Protein AF-A0A1W5D8A6-F1 (afdb_monomer_lite)

Foldseek 3Di:
DDDDDDDPDDDPDPPPVPDDPVRNVVVVVVVVCCVVCVVVVVVVVVVVVVVVVVVVVVVVCVVVVVVVVVVVVVVVVVVVVVVLLVLLQVLLVVLVVLVVVLLVVLPDPPPPDPQPDVQQSHQDLFSVSHPVRLDLVRNVVSLVSHDQPDPDDPQPRSLVVLVVVLVCLPLVNCCVSCVVRDHDPSNSVSSVVSNVSSVVVNVVSVVVVVD

Secondary structure (DSSP, 8-state):
--PPPPPS---SS--SSSS-HHHHHHHHHHHHHHHHHHHHHHHHHHHHHHHHHHHHHHHHHHHHHHHHHHHHHHHHHHHHHHHHHHHHHHHHHHHHHHHHHHHHHHH-----S----GGGTS--SSTT--GGG--HHHHHHHHHTS--SS-SSTTHHHHHHHHHHHHHT-HHHHHHHHGGG---HHHHHHHHHHHHHHHHHHHHHHHTTT-

Sequence (211 aa):
MHTYAPPPGRGPTGALEQMSEEEYVSYVRGKMWEKSHGYIVEERARREAERKERERERERVRREQPKWSERVEEGLRRRGKEKRARRWTGVWEGYLRGWDDLRNEAGSDDGKKKPKALRDRIEWPVESGLYKDVGKEAVETFLRNAPQPGRAGEGVDLLAVLKAERVRWHPDKIQQRFGGLGLDEETMKAVTAVFQVIDRMWSDAREKQRD

Structure (mmCIF, N/CA/C/O backbone):
data_AF-A0A1W5D8A6-F1
#
_entry.id   AF-A0A1W5D8A6-F1
#
loop_
_atom_site.group_PDB
_atom_site.id
_atom_site.type_symbol
_atom_site.label_atom_id
_atom_site.label_alt_id
_atom_site.label_comp_id
_atom_site.label_asym_id
_atom_site.label_entity_id
_atom_site.label_seq_id
_atom_site.pdbx_PDB_ins_code
_atom_site.Cartn_x
_atom_site.Cartn_y
_atom_site.Cartn_z
_atom_site.occupancy
_atom_site.B_iso_or_equiv
_atom_site.auth_seq_id
_atom_site.auth_comp_id
_atom_site.auth_asym_id
_atom_site.auth_atom_id
_atom_site.pdbx_PDB_model_num
ATOM 1 N N . MET A 1 1 ? -62.627 24.536 73.905 1.00 36.88 1 MET A N 1
ATOM 2 C CA . MET A 1 1 ? -62.688 23.066 74.044 1.00 36.88 1 MET A CA 1
ATOM 3 C C . MET A 1 1 ? -63.528 22.521 72.903 1.00 36.88 1 MET A C 1
ATOM 5 O O . MET A 1 1 ? -64.731 22.734 72.912 1.00 36.88 1 MET A O 1
ATOM 9 N N . HIS A 1 2 ? -62.909 21.912 71.889 1.00 40.81 2 HIS A N 1
ATOM 10 C CA . HIS A 1 2 ? -63.653 21.200 70.847 1.00 40.81 2 HIS A CA 1
ATOM 11 C C . HIS A 1 2 ? -63.871 19.761 71.311 1.00 40.81 2 HIS A C 1
ATOM 13 O O . HIS A 1 2 ? -62.935 18.968 71.339 1.00 40.81 2 HIS A O 1
ATOM 19 N N . THR A 1 3 ? -65.097 19.454 71.722 1.00 42.19 3 THR A N 1
ATOM 20 C CA . THR A 1 3 ? -65.542 18.106 72.072 1.00 42.19 3 THR A CA 1
ATOM 21 C C . THR A 1 3 ? -65.870 17.348 70.787 1.00 42.19 3 THR A C 1
ATOM 23 O O . THR A 1 3 ? -66.753 17.737 70.025 1.00 42.19 3 THR A O 1
ATOM 26 N N . TYR A 1 4 ? -65.123 16.281 70.505 1.00 46.38 4 TYR A N 1
ATOM 27 C CA . TYR A 1 4 ? -65.433 15.381 69.396 1.00 46.38 4 TYR A CA 1
ATOM 28 C C . TYR A 1 4 ? -66.574 14.447 69.804 1.00 46.38 4 TYR A C 1
ATOM 30 O O . TYR A 1 4 ? -66.511 13.804 70.850 1.00 46.38 4 TYR A O 1
ATOM 38 N N . ALA A 1 5 ? -67.615 14.370 68.976 1.00 45.88 5 ALA A N 1
ATOM 39 C CA . ALA A 1 5 ? -68.688 13.400 69.157 1.00 45.88 5 ALA A CA 1
ATOM 40 C C . ALA A 1 5 ? -68.164 11.970 68.892 1.00 45.88 5 ALA A C 1
ATOM 42 O O . ALA A 1 5 ? -67.453 11.769 67.899 1.00 45.88 5 ALA A O 1
ATOM 43 N N . PRO A 1 6 ? -68.497 10.977 69.739 1.00 49.19 6 PRO A N 1
ATOM 44 C CA . PRO A 1 6 ? -68.057 9.601 69.540 1.00 49.19 6 PRO A CA 1
ATOM 45 C C . PRO A 1 6 ? -68.751 8.977 68.314 1.00 49.19 6 PRO A C 1
ATOM 47 O O . PRO A 1 6 ? -69.941 9.223 68.091 1.00 49.19 6 PRO A O 1
ATOM 50 N N . PRO A 1 7 ? -68.038 8.183 67.493 1.00 49.34 7 PRO A N 1
ATOM 51 C CA . PRO A 1 7 ? -68.608 7.592 66.287 1.00 49.34 7 PRO A CA 1
ATOM 52 C C . PRO A 1 7 ? -69.646 6.502 66.619 1.00 49.34 7 PRO A C 1
ATOM 54 O O . PRO A 1 7 ? -69.480 5.766 67.595 1.00 49.34 7 PRO A O 1
ATOM 57 N N . PRO A 1 8 ? -70.703 6.338 65.800 1.00 49.78 8 PRO A N 1
ATOM 58 C CA . PRO A 1 8 ? -71.709 5.310 66.019 1.00 49.78 8 PRO A CA 1
ATOM 59 C C . PRO A 1 8 ? -71.184 3.964 65.502 1.00 49.78 8 PRO A C 1
ATOM 61 O O . PRO A 1 8 ? -71.032 3.767 64.298 1.00 49.78 8 PRO A O 1
ATOM 64 N N . GLY A 1 9 ? -70.887 3.029 66.406 1.00 46.59 9 GLY A N 1
ATOM 65 C CA . GLY A 1 9 ? -70.418 1.697 66.017 1.00 46.59 9 GLY A CA 1
ATOM 66 C C . GLY A 1 9 ? -70.062 0.804 67.200 1.00 46.59 9 GLY A C 1
ATOM 67 O O . GLY A 1 9 ? -68.894 0.635 67.530 1.00 46.59 9 GLY A O 1
ATOM 68 N N . ARG A 1 10 ? -71.085 0.228 67.837 1.00 50.00 10 ARG A N 1
ATOM 69 C CA . ARG A 1 10 ? -70.979 -0.769 68.910 1.00 50.00 10 ARG A CA 1
ATOM 70 C C . ARG A 1 10 ? -70.493 -2.101 68.311 1.00 50.00 10 ARG A C 1
ATOM 72 O O . ARG A 1 10 ? -71.272 -2.806 67.677 1.00 50.00 10 ARG A O 1
ATOM 79 N N . GLY A 1 11 ? -69.208 -2.418 68.476 1.00 45.66 11 GLY A N 1
ATOM 80 C CA . GLY A 1 11 ? -68.629 -3.729 68.154 1.00 45.66 11 GLY A CA 1
ATOM 81 C C . GLY A 1 11 ? -68.608 -4.659 69.382 1.00 45.66 11 GLY A C 1
ATOM 82 O O . GLY A 1 11 ? -68.458 -4.163 70.496 1.00 45.66 11 GLY A O 1
ATOM 83 N N . PRO A 1 12 ? -68.738 -5.990 69.221 1.00 45.03 12 PRO A N 1
ATOM 84 C CA . PRO A 1 12 ? -68.965 -6.951 70.315 1.00 45.03 12 PRO A CA 1
ATOM 85 C C . PRO A 1 12 ? -67.736 -7.289 71.184 1.00 45.03 12 PRO A C 1
ATOM 87 O O . PRO A 1 12 ? -67.784 -8.226 71.975 1.00 45.03 12 PRO A O 1
ATOM 90 N N . THR A 1 13 ? -66.643 -6.533 71.084 1.00 51.41 13 THR A N 1
ATOM 91 C CA . THR A 1 13 ? -65.419 -6.772 71.865 1.00 51.41 13 THR A CA 1
ATOM 92 C C . THR A 1 13 ? -64.927 -5.431 72.398 1.00 51.41 13 THR A C 1
ATOM 94 O O . THR A 1 13 ? -64.310 -4.655 71.670 1.00 51.41 13 THR A O 1
ATOM 97 N N . GLY A 1 14 ? -65.272 -5.130 73.653 1.00 51.88 14 GLY A N 1
ATOM 98 C CA . GLY A 1 14 ? -64.989 -3.878 74.367 1.00 51.88 14 GLY A CA 1
ATOM 99 C C . GLY A 1 14 ? -63.509 -3.665 74.699 1.00 51.88 14 GLY A C 1
ATOM 100 O O . GLY A 1 14 ? -63.140 -3.531 75.857 1.00 51.88 14 GLY A O 1
ATOM 101 N N . ALA A 1 15 ? -62.645 -3.645 73.685 1.00 51.22 15 ALA A N 1
ATOM 102 C CA . ALA A 1 15 ? -61.220 -3.347 73.841 1.00 51.22 15 ALA A CA 1
ATOM 103 C C . ALA A 1 15 ? -60.928 -1.834 73.923 1.00 51.22 15 ALA A C 1
ATOM 105 O O . ALA A 1 15 ? -59.843 -1.437 74.328 1.00 51.22 15 ALA A O 1
ATOM 106 N N . LEU A 1 16 ? -61.896 -0.989 73.549 1.00 50.62 16 LEU A N 1
ATOM 107 C CA . LEU A 1 16 ? -61.766 0.474 73.508 1.00 50.62 16 LEU A CA 1
ATOM 108 C C . LEU A 1 16 ? -62.153 1.176 74.821 1.00 50.62 16 LEU A C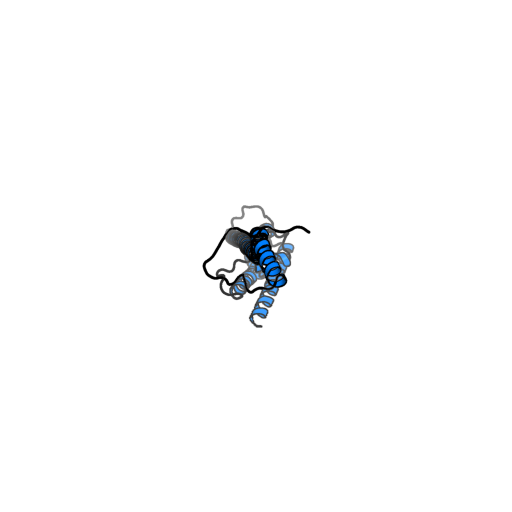 1
ATOM 110 O O . LEU A 1 16 ? -61.915 2.369 74.947 1.00 50.62 16 LEU A O 1
ATOM 114 N N . GLU A 1 17 ? -62.723 0.454 75.792 1.00 49.84 17 GLU A N 1
ATOM 115 C CA . GLU A 1 17 ? -63.171 1.012 77.083 1.00 49.84 17 GLU A CA 1
ATOM 116 C C . GLU A 1 17 ? -62.115 0.904 78.204 1.00 49.84 17 GLU A C 1
ATOM 118 O O . GLU A 1 17 ? -62.371 1.328 79.326 1.00 49.84 17 GLU A O 1
ATOM 123 N N . GLN A 1 18 ? -60.923 0.360 77.918 1.00 52.28 18 GLN A N 1
ATOM 124 C CA . GLN A 1 18 ? -59.827 0.200 78.894 1.00 52.28 18 GLN A CA 1
ATOM 125 C C . GLN A 1 18 ? -58.601 1.095 78.629 1.00 52.28 18 GLN A C 1
ATOM 127 O O . GLN A 1 18 ? -57.605 0.973 79.334 1.00 52.28 18 GLN A O 1
ATOM 132 N N . MET A 1 19 ? -58.650 1.980 77.629 1.00 53.12 19 MET A N 1
ATOM 133 C CA . MET A 1 19 ? -57.530 2.866 77.281 1.00 53.12 19 MET A CA 1
ATOM 134 C C . MET A 1 19 ? -57.678 4.237 77.941 1.00 53.12 19 MET A C 1
ATOM 136 O O . MET A 1 19 ? -58.781 4.787 77.991 1.00 53.12 19 MET A O 1
ATOM 140 N N . SER A 1 20 ? -56.572 4.803 78.429 1.00 59.69 20 SER A N 1
ATOM 141 C CA . SER A 1 20 ? -56.567 6.168 78.966 1.00 59.69 20 SER A CA 1
ATOM 142 C C . SER A 1 20 ? -56.915 7.185 77.866 1.00 59.69 20 SER A C 1
ATOM 144 O O . SER A 1 20 ? -56.759 6.919 76.670 1.00 59.69 20 SER A O 1
ATOM 146 N N . GLU A 1 21 ? -57.387 8.376 78.245 1.00 55.25 21 GLU A N 1
ATOM 147 C CA . GLU A 1 21 ? -57.729 9.450 77.293 1.00 55.25 21 GLU A CA 1
ATOM 148 C C . GLU A 1 21 ? -56.561 9.771 76.333 1.00 55.25 21 GLU A C 1
ATOM 150 O O . GLU A 1 21 ? -56.772 10.062 75.155 1.00 55.25 21 GLU A O 1
ATOM 155 N N . GLU A 1 22 ? -55.319 9.629 76.803 1.00 62.88 22 GLU A N 1
ATOM 156 C CA . GLU A 1 22 ? -54.086 9.818 76.030 1.00 62.88 22 GLU A CA 1
ATOM 157 C C . GLU A 1 22 ? -53.885 8.718 74.973 1.00 62.88 22 GLU A C 1
ATOM 159 O O . GLU A 1 22 ? -53.533 9.001 73.821 1.00 62.88 22 GLU A O 1
ATOM 164 N N . GLU A 1 23 ? -54.172 7.465 75.327 1.00 62.91 23 GLU A N 1
ATOM 165 C CA . GLU A 1 23 ? -54.093 6.319 74.421 1.00 62.91 23 GLU A CA 1
ATOM 166 C C . GLU A 1 23 ? -55.184 6.386 73.345 1.00 62.91 23 GLU A C 1
ATOM 168 O O . GLU A 1 23 ? -54.901 6.175 72.162 1.00 62.91 23 GLU A O 1
ATOM 173 N N . TYR A 1 24 ? -56.401 6.799 73.709 1.00 65.38 24 TYR A N 1
ATOM 174 C CA . TYR A 1 24 ? -57.493 7.014 72.758 1.00 65.38 24 TYR A CA 1
ATOM 175 C C . TYR A 1 24 ? -57.186 8.142 71.759 1.00 65.38 24 TYR A C 1
ATOM 177 O O . TYR A 1 24 ? -57.389 7.985 70.550 1.00 65.38 24 TYR A O 1
ATOM 185 N N . VAL A 1 25 ? -56.622 9.264 72.225 1.00 73.00 25 VAL A N 1
ATOM 186 C CA . VAL A 1 25 ? -56.198 10.376 71.355 1.00 73.00 25 VAL A CA 1
ATOM 187 C C . VAL A 1 25 ? -55.094 9.933 70.393 1.00 73.00 25 VAL A C 1
ATOM 189 O O . VAL A 1 25 ? -55.129 10.290 69.211 1.00 73.00 25 VAL A O 1
ATOM 192 N N . SER A 1 26 ? -54.141 9.121 70.859 1.00 71.94 26 SER A N 1
ATOM 193 C CA . SER A 1 26 ? -53.071 8.577 70.016 1.00 71.94 26 SER A CA 1
ATOM 194 C C . SER A 1 26 ? -53.616 7.648 68.920 1.00 71.94 26 SER A C 1
ATOM 196 O O . SER A 1 26 ? -53.241 7.775 67.750 1.00 71.94 26 SER A O 1
ATOM 198 N N . TYR A 1 27 ? -54.584 6.795 69.270 1.00 71.31 27 TYR A N 1
ATOM 199 C CA . TYR A 1 27 ? -55.219 5.845 68.363 1.00 71.31 27 TYR A CA 1
ATOM 200 C C . TYR A 1 27 ? -56.056 6.547 67.287 1.00 71.31 27 TYR A C 1
ATOM 202 O O . TYR A 1 27 ? -55.908 6.267 66.095 1.00 71.31 27 TYR A O 1
ATOM 210 N N . VAL A 1 28 ? -56.892 7.516 67.677 1.00 76.50 28 VAL A N 1
ATOM 211 C CA . VAL A 1 28 ? -57.714 8.291 66.731 1.00 76.50 28 VAL A CA 1
ATOM 212 C C . VAL A 1 28 ? -56.837 9.154 65.820 1.00 76.50 28 VAL A C 1
ATOM 214 O O . VAL A 1 28 ? -57.116 9.257 64.624 1.00 76.50 28 VAL A O 1
ATOM 217 N N . ARG A 1 29 ? -55.742 9.727 66.338 1.00 73.69 29 ARG A N 1
ATOM 218 C CA . ARG A 1 29 ? -54.766 10.477 65.532 1.00 73.69 29 ARG A CA 1
ATOM 219 C C . ARG A 1 29 ? -54.067 9.580 64.511 1.00 73.69 29 ARG A C 1
ATOM 221 O O . ARG A 1 29 ? -53.926 9.998 63.363 1.00 73.69 29 ARG A O 1
ATOM 228 N N . GLY A 1 30 ? -53.703 8.354 64.893 1.00 74.38 30 GLY A N 1
ATOM 229 C CA . GLY A 1 30 ? -53.199 7.326 63.978 1.00 74.38 30 GLY A CA 1
ATOM 230 C C . GLY A 1 30 ? -54.215 6.986 62.886 1.00 74.38 30 GLY A C 1
ATOM 231 O O . GLY A 1 30 ? -53.906 7.116 61.707 1.00 74.38 30 GLY A O 1
ATOM 232 N N . LYS A 1 31 ? -55.467 6.690 63.260 1.00 74.69 31 LYS A N 1
ATOM 233 C CA . LYS A 1 31 ? -56.552 6.364 62.315 1.00 74.69 31 LYS A CA 1
ATOM 234 C C . LYS A 1 31 ? -56.889 7.494 61.340 1.00 74.69 31 LYS A C 1
ATOM 236 O O . LYS A 1 31 ? -57.121 7.248 60.155 1.00 74.69 31 LYS A O 1
ATOM 241 N N . MET A 1 32 ? -56.929 8.736 61.819 1.00 75.69 32 MET A N 1
ATOM 242 C CA . MET A 1 32 ? -57.130 9.923 60.978 1.00 75.69 32 MET A CA 1
ATOM 243 C C . MET A 1 32 ? -55.949 10.132 60.027 1.00 75.69 32 MET A C 1
ATOM 245 O O . MET A 1 32 ? -56.145 10.487 58.862 1.00 75.69 32 MET A O 1
ATOM 249 N N . TRP A 1 33 ? -54.727 9.884 60.505 1.00 73.44 33 TRP A N 1
ATOM 250 C CA . TRP A 1 33 ? -53.527 9.958 59.686 1.00 73.44 33 TRP A CA 1
ATOM 251 C C . TRP A 1 33 ? -53.534 8.882 58.600 1.00 73.44 33 TRP A C 1
ATOM 253 O O . TRP A 1 33 ? -53.373 9.235 57.440 1.00 73.44 33 TRP A O 1
ATOM 263 N N . GLU A 1 34 ? -53.843 7.627 58.928 1.00 68.94 34 GLU A N 1
ATOM 264 C CA . GLU A 1 34 ? -53.987 6.525 57.965 1.00 68.94 34 GLU A CA 1
ATOM 265 C C . GLU A 1 34 ? -55.030 6.836 56.879 1.00 68.94 34 GLU A C 1
ATOM 267 O O . GLU A 1 34 ? -54.768 6.649 55.691 1.00 68.94 34 GLU A O 1
ATOM 272 N N . LYS A 1 35 ? -56.193 7.384 57.262 1.00 70.56 35 LYS A N 1
ATOM 273 C CA . LYS A 1 35 ? -57.273 7.725 56.321 1.00 70.56 35 LYS A CA 1
ATOM 274 C C . LYS A 1 35 ? -56.924 8.901 55.401 1.00 70.56 35 LYS A C 1
ATOM 276 O O . LYS A 1 35 ? -57.333 8.907 54.244 1.00 70.56 35 LYS A O 1
ATOM 281 N N . SER A 1 36 ? -56.196 9.897 55.907 1.00 66.94 36 SER A N 1
ATOM 282 C CA . SER A 1 36 ? -55.837 11.110 55.154 1.00 66.94 36 SER A CA 1
ATOM 283 C C . SER A 1 36 ? -54.541 10.950 54.346 1.00 66.94 36 SER A C 1
ATOM 285 O O . SER A 1 36 ? -54.418 11.454 53.232 1.00 66.94 36 SER A O 1
ATOM 287 N N . HIS A 1 37 ? -53.572 10.200 54.871 1.00 65.19 37 HIS A N 1
ATOM 288 C CA . HIS A 1 37 ? -52.238 10.068 54.284 1.00 65.19 37 HIS A CA 1
ATOM 289 C C . HIS A 1 37 ? -52.087 8.837 53.395 1.00 65.19 37 HIS A C 1
ATOM 291 O O . HIS A 1 37 ? -51.097 8.773 52.675 1.00 65.19 37 HIS A O 1
ATOM 297 N N . GLY A 1 38 ? -53.055 7.911 53.357 1.00 69.44 38 GLY A N 1
ATOM 298 C CA . GLY A 1 38 ? -53.034 6.785 52.416 1.00 69.44 38 GLY A CA 1
ATOM 299 C C . GLY A 1 38 ? -52.849 7.238 50.961 1.00 69.44 38 GLY A C 1
ATOM 300 O O . GLY A 1 38 ? -51.947 6.761 50.280 1.00 69.44 38 GLY A O 1
ATOM 301 N N . TYR A 1 39 ? -53.601 8.257 50.525 1.00 61.56 39 TYR A N 1
ATOM 302 C CA . TYR A 1 39 ? -53.462 8.836 49.182 1.00 61.56 39 TYR A CA 1
ATOM 303 C C . TYR A 1 39 ? -52.111 9.545 48.979 1.00 61.56 39 TYR A C 1
ATOM 305 O O . TYR A 1 39 ? -51.498 9.428 47.926 1.00 61.56 39 TYR A O 1
ATOM 313 N N . ILE A 1 40 ? -51.597 10.241 50.000 1.00 70.94 40 ILE A N 1
ATOM 314 C CA . ILE A 1 40 ? -50.312 10.965 49.935 1.00 70.94 40 ILE A CA 1
ATOM 315 C C . ILE A 1 40 ? -49.125 9.992 49.863 1.00 70.94 40 ILE A C 1
ATOM 317 O O . ILE A 1 40 ? -48.150 10.250 49.154 1.00 70.94 40 ILE A O 1
ATOM 321 N N . VAL A 1 41 ? -49.198 8.877 50.591 1.00 74.62 41 VAL A N 1
ATOM 322 C CA . VAL A 1 41 ? -48.189 7.811 50.583 1.00 74.62 41 VAL A CA 1
ATOM 323 C C . VAL A 1 41 ? -48.216 7.068 49.249 1.00 74.62 41 VAL A C 1
ATOM 325 O O . VAL A 1 41 ? -47.154 6.834 48.675 1.00 74.62 41 VAL A O 1
ATOM 328 N N . GLU A 1 42 ? -49.400 6.770 48.713 1.00 76.81 42 GLU A N 1
ATOM 329 C CA . GLU A 1 42 ? -49.553 6.114 47.411 1.00 76.81 42 GLU A CA 1
ATOM 330 C C . GLU A 1 42 ? -49.053 6.997 46.251 1.00 76.81 42 GLU A C 1
ATOM 332 O O . GLU A 1 42 ? -48.295 6.531 45.400 1.00 76.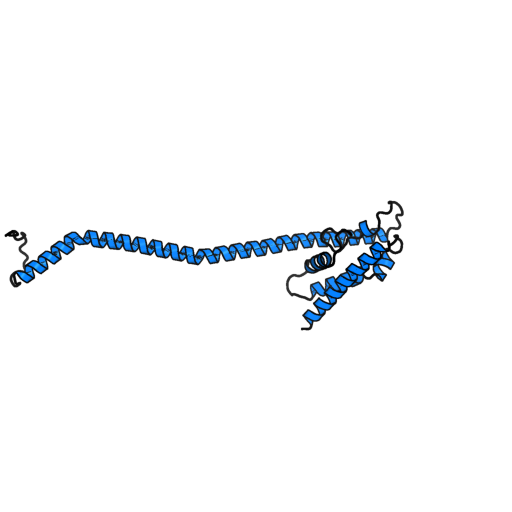81 42 GLU A O 1
ATOM 337 N N . GLU A 1 43 ? -49.375 8.296 46.247 1.00 78.62 43 GLU A N 1
ATOM 338 C CA . GLU A 1 43 ? -48.903 9.235 45.215 1.00 78.62 43 GLU A CA 1
ATOM 339 C C . GLU A 1 43 ? -47.380 9.442 45.293 1.00 78.62 43 GLU A C 1
ATOM 341 O O . GLU A 1 43 ? -46.699 9.455 44.266 1.00 78.62 43 GLU A O 1
ATOM 346 N N . ARG A 1 44 ? -46.803 9.512 46.505 1.00 76.06 44 ARG A N 1
ATOM 347 C CA . ARG A 1 44 ? -45.339 9.525 46.679 1.00 76.06 44 ARG A CA 1
ATOM 348 C C . ARG A 1 44 ? -44.689 8.238 46.185 1.00 76.06 44 ARG A C 1
ATOM 350 O O . ARG A 1 44 ? -43.697 8.321 45.466 1.00 76.06 44 ARG A O 1
ATOM 357 N N . ALA A 1 45 ? -45.244 7.076 46.528 1.00 83.50 45 ALA A N 1
ATOM 358 C CA . ALA A 1 45 ? -44.722 5.784 46.090 1.00 83.50 45 ALA A CA 1
ATOM 359 C C . ALA A 1 45 ? -44.761 5.652 44.561 1.00 83.50 45 ALA A C 1
ATOM 361 O O . ALA A 1 45 ? -43.790 5.204 43.952 1.00 83.50 45 ALA A O 1
ATOM 362 N N . ARG A 1 46 ? -45.840 6.123 43.925 1.00 82.31 46 ARG A N 1
ATOM 363 C CA . ARG A 1 46 ? -45.974 6.157 42.465 1.00 82.31 46 ARG A CA 1
ATOM 364 C C . ARG A 1 46 ? -44.936 7.073 41.812 1.00 82.31 46 ARG A C 1
ATOM 366 O O . ARG A 1 46 ? -44.281 6.659 40.857 1.00 82.31 46 ARG A O 1
ATOM 373 N N . ARG A 1 47 ? -44.738 8.288 42.335 1.00 81.25 47 ARG A N 1
ATOM 374 C CA . ARG A 1 47 ? -43.720 9.223 41.815 1.00 81.25 47 ARG A CA 1
ATOM 375 C C . ARG A 1 47 ? -42.297 8.708 42.005 1.00 81.25 47 ARG A C 1
ATOM 377 O O . ARG A 1 47 ? -41.455 8.890 41.127 1.00 81.25 47 ARG A O 1
ATOM 384 N N . GLU A 1 48 ? -42.010 8.068 43.134 1.00 85.50 48 GLU A N 1
ATOM 385 C CA . GLU A 1 48 ? -40.695 7.482 43.390 1.00 85.50 48 GLU A CA 1
ATOM 386 C C . GLU A 1 48 ? -40.430 6.282 42.470 1.00 85.50 48 GLU A C 1
ATOM 388 O O . GLU A 1 48 ? -39.335 6.166 41.914 1.00 85.50 48 GLU A O 1
ATOM 393 N N . ALA A 1 49 ? -41.442 5.442 42.232 1.00 86.81 49 ALA A N 1
ATOM 394 C CA . ALA A 1 49 ? -41.365 4.339 41.279 1.00 86.81 49 ALA A CA 1
ATOM 395 C C . ALA A 1 49 ? -41.101 4.835 39.846 1.00 86.81 49 ALA A C 1
ATOM 397 O O . ALA A 1 49 ? -40.177 4.337 39.202 1.00 86.81 49 ALA A O 1
ATOM 398 N N . GLU A 1 50 ? -41.823 5.861 39.383 1.00 87.50 50 GLU A N 1
ATOM 399 C CA . GLU A 1 50 ? -41.623 6.465 38.056 1.00 87.50 50 GLU A CA 1
ATOM 400 C C . GLU A 1 50 ? -40.222 7.088 37.918 1.00 87.50 50 GLU A C 1
ATOM 402 O O . GLU A 1 50 ? -39.527 6.892 36.916 1.00 87.50 50 GLU A O 1
ATOM 407 N N . ARG A 1 51 ? -39.750 7.795 38.955 1.00 85.38 51 ARG A N 1
ATOM 408 C CA . ARG A 1 51 ? -38.393 8.362 38.977 1.00 85.38 51 ARG A CA 1
ATOM 409 C C . ARG A 1 51 ? -37.338 7.261 38.886 1.00 85.38 51 ARG A C 1
ATOM 411 O O . ARG A 1 51 ? -36.384 7.393 38.121 1.00 85.38 51 ARG A O 1
ATOM 418 N N . LYS A 1 52 ? -37.514 6.176 39.642 1.00 88.88 52 LYS A N 1
ATOM 419 C CA . LYS A 1 52 ? -36.597 5.030 39.668 1.00 88.88 52 LYS A CA 1
ATOM 420 C C . LYS A 1 52 ? -36.591 4.273 38.341 1.00 88.88 52 LYS A C 1
ATOM 422 O O . LYS A 1 52 ? -35.537 3.813 37.913 1.00 88.88 52 LYS A O 1
ATOM 427 N N . GLU A 1 53 ? -37.733 4.164 37.671 1.00 86.38 53 GLU A N 1
ATOM 428 C CA . GLU A 1 53 ? -37.836 3.583 36.331 1.00 86.38 53 GLU A CA 1
ATOM 429 C C . GLU A 1 53 ? -37.117 4.442 35.285 1.00 86.38 53 GLU A C 1
ATOM 431 O O . GLU A 1 53 ? -36.254 3.931 34.569 1.00 86.38 53 GLU A O 1
ATOM 436 N N . ARG A 1 54 ? -37.363 5.759 35.269 1.00 84.62 54 ARG A N 1
ATOM 437 C CA . ARG A 1 54 ? -36.643 6.698 34.391 1.00 84.62 54 ARG A CA 1
ATOM 438 C C . ARG A 1 54 ? -35.137 6.693 34.629 1.00 84.62 54 ARG A C 1
ATOM 440 O O . ARG A 1 54 ? -34.365 6.834 33.683 1.00 84.62 54 ARG A O 1
ATOM 447 N N . GLU A 1 55 ? -34.706 6.578 35.880 1.00 86.50 55 GLU A N 1
ATOM 448 C CA . GLU A 1 55 ? -33.287 6.517 36.231 1.00 86.50 55 GLU A CA 1
ATOM 449 C C . GLU A 1 55 ? -32.648 5.219 35.716 1.00 86.50 55 GLU A C 1
ATOM 451 O O . GLU A 1 55 ? -31.601 5.271 35.073 1.00 86.50 55 GLU A O 1
ATOM 456 N N . ARG A 1 56 ? -33.334 4.078 35.870 1.00 86.00 56 ARG A N 1
ATOM 457 C CA . ARG A 1 56 ? -32.912 2.781 35.313 1.00 86.00 56 ARG A CA 1
ATOM 458 C C . ARG A 1 56 ? -32.861 2.782 33.788 1.00 86.00 56 ARG A C 1
ATOM 460 O O . ARG A 1 56 ? -31.945 2.202 33.213 1.00 86.00 56 ARG A O 1
ATOM 467 N N . GLU A 1 57 ? -33.823 3.413 33.122 1.00 83.31 57 GLU A N 1
ATOM 468 C CA . GLU A 1 57 ? -33.835 3.546 31.663 1.00 83.31 57 GLU A CA 1
ATOM 469 C C . GLU A 1 57 ? -32.667 4.417 31.181 1.00 83.31 57 GLU A C 1
ATOM 471 O O . GLU A 1 57 ? -31.909 4.010 30.301 1.00 83.31 57 GLU A O 1
ATOM 476 N N . ARG A 1 58 ? -32.444 5.574 31.818 1.00 81.75 58 ARG A N 1
ATOM 477 C CA . ARG A 1 58 ? -31.297 6.447 31.521 1.00 81.75 58 ARG A CA 1
ATOM 478 C C . ARG A 1 58 ? -29.966 5.742 31.753 1.00 81.75 58 ARG A C 1
ATOM 480 O O . ARG A 1 58 ? -29.043 5.919 30.961 1.00 81.75 58 ARG A O 1
ATOM 487 N N . GLU A 1 59 ? -29.858 4.944 32.810 1.00 82.25 59 GLU A N 1
ATOM 488 C CA . GLU A 1 59 ? -28.663 4.156 33.104 1.00 82.25 59 GLU A CA 1
ATOM 489 C C . GLU A 1 59 ? -28.432 3.061 32.052 1.00 82.25 59 GLU A C 1
ATOM 491 O O . GLU A 1 59 ? -27.307 2.908 31.571 1.00 82.25 59 GLU A O 1
ATOM 496 N N . ARG A 1 60 ? -29.488 2.352 31.627 1.00 79.44 60 ARG A N 1
ATOM 497 C CA . ARG A 1 60 ? -29.421 1.370 30.531 1.00 79.44 60 ARG A CA 1
ATOM 498 C C . ARG A 1 60 ? -28.953 2.020 29.236 1.00 79.44 60 ARG A C 1
ATOM 500 O O . ARG A 1 60 ? -27.945 1.591 28.682 1.00 79.44 60 ARG A O 1
ATOM 507 N N . VAL A 1 61 ? -29.593 3.114 28.824 1.00 77.44 61 VAL A N 1
ATOM 508 C CA . VAL A 1 61 ? -29.208 3.863 27.620 1.00 77.44 61 VAL A CA 1
ATOM 509 C C . VAL A 1 61 ? -27.763 4.348 27.726 1.00 77.44 61 VAL A C 1
ATOM 511 O O . VAL A 1 61 ? -26.984 4.135 26.803 1.00 77.44 61 VAL A O 1
ATOM 514 N N . ARG A 1 62 ? -27.347 4.918 28.864 1.00 75.62 62 ARG A N 1
ATOM 515 C CA . ARG A 1 62 ? -25.961 5.372 29.082 1.00 75.62 62 ARG A CA 1
ATOM 516 C C . ARG A 1 62 ? -24.945 4.227 29.026 1.00 75.62 62 ARG A C 1
ATOM 518 O O . ARG A 1 62 ? -23.811 4.448 28.612 1.00 75.62 62 ARG A O 1
ATOM 525 N N . ARG A 1 63 ? -25.325 3.015 29.437 1.00 73.81 63 ARG A N 1
ATOM 526 C CA . ARG A 1 63 ? -24.457 1.827 29.416 1.00 73.81 63 ARG A CA 1
ATOM 527 C C . ARG A 1 63 ? -24.397 1.158 28.041 1.00 73.81 63 ARG A C 1
ATOM 529 O O . ARG A 1 63 ? -23.387 0.534 27.713 1.00 73.81 63 ARG A O 1
ATOM 536 N N . GLU A 1 64 ? -25.457 1.274 27.249 1.00 71.19 64 GLU A N 1
ATOM 537 C CA . GLU A 1 64 ? -25.574 0.661 25.922 1.00 71.19 64 GLU A CA 1
ATOM 538 C C . GLU A 1 64 ? -25.094 1.577 24.790 1.00 71.19 64 GLU A C 1
ATOM 540 O O . GLU A 1 64 ? -24.515 1.085 23.822 1.00 71.19 64 GLU A O 1
ATOM 545 N N . GLN A 1 65 ? -25.232 2.899 24.936 1.00 67.56 65 GLN A N 1
ATOM 546 C CA . GLN A 1 65 ? -24.783 3.880 23.946 1.00 67.56 65 GLN A CA 1
ATOM 547 C C . GLN A 1 65 ? -23.288 3.761 23.575 1.00 67.56 65 GLN A C 1
ATOM 549 O O . GLN A 1 65 ? -23.013 3.679 22.378 1.00 67.56 65 GLN A O 1
ATOM 554 N N . PRO A 1 66 ? -22.323 3.666 24.521 1.00 68.00 66 PRO A N 1
ATOM 555 C CA . PRO A 1 66 ? -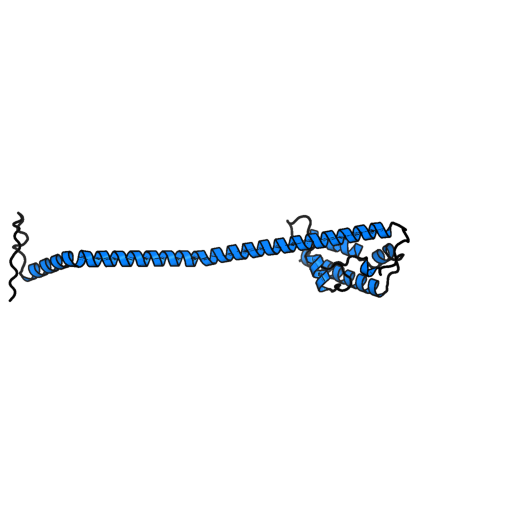20.903 3.556 24.172 1.00 68.00 66 PRO A CA 1
ATOM 556 C C . PRO A 1 66 ? -20.574 2.242 23.450 1.00 68.00 66 PRO A C 1
ATOM 558 O O . PRO A 1 66 ? -19.742 2.210 22.549 1.00 68.00 66 PRO A O 1
ATOM 561 N N . LYS A 1 67 ? -21.266 1.149 23.795 1.00 71.06 67 LYS A N 1
ATOM 562 C CA . LYS A 1 67 ? -21.073 -0.160 23.150 1.00 71.06 67 LYS A CA 1
ATOM 563 C C . LYS A 1 67 ? -21.625 -0.177 21.730 1.00 71.06 67 LYS A C 1
ATOM 565 O O . LYS A 1 67 ? -21.076 -0.846 20.860 1.00 71.06 67 LYS A O 1
ATOM 570 N N . TRP A 1 68 ? -22.727 0.530 21.496 1.00 60.91 68 TRP A N 1
ATOM 571 C CA . TRP A 1 68 ? -23.297 0.678 20.165 1.00 60.91 68 TRP A CA 1
ATOM 572 C C . TRP A 1 68 ? -22.429 1.588 19.290 1.00 60.91 68 TRP A C 1
ATOM 574 O O . TRP A 1 68 ? -22.111 1.204 18.166 1.00 60.91 68 TRP A O 1
ATOM 584 N N . SER A 1 69 ? -21.967 2.730 19.812 1.00 61.22 69 SER A N 1
ATOM 585 C CA . SER A 1 69 ? -21.077 3.631 19.071 1.00 61.22 69 SER A CA 1
ATOM 586 C C . SER A 1 69 ? -19.750 2.964 18.715 1.00 61.22 69 SER A C 1
ATOM 588 O O . SER A 1 69 ? -19.316 3.074 17.574 1.00 61.22 69 SER A O 1
ATOM 590 N N . GLU A 1 70 ? -19.152 2.204 19.636 1.00 68.19 70 GLU A N 1
ATOM 591 C CA . GLU A 1 70 ? -17.899 1.479 19.390 1.00 68.19 70 GLU A CA 1
ATOM 592 C C . GLU A 1 70 ? -18.061 0.409 18.299 1.00 68.19 70 GLU A C 1
ATOM 594 O O . GLU A 1 70 ? -17.245 0.325 17.383 1.00 68.19 70 GLU A O 1
ATOM 599 N N . ARG A 1 71 ? -19.165 -0.352 18.311 1.00 66.19 71 ARG A N 1
ATOM 600 C CA . ARG A 1 71 ? -19.474 -1.343 17.262 1.00 66.19 71 ARG A CA 1
ATOM 601 C C . ARG A 1 71 ? -19.737 -0.701 15.900 1.00 66.19 71 ARG A C 1
ATOM 603 O O . ARG A 1 71 ? -19.331 -1.247 14.874 1.00 66.19 71 ARG A O 1
ATOM 610 N N . VAL A 1 72 ? -20.421 0.444 15.871 1.00 67.88 72 VAL A N 1
ATOM 611 C CA . VAL A 1 72 ? -20.674 1.202 14.636 1.00 67.88 72 VAL A CA 1
ATOM 612 C C . VAL A 1 72 ? -19.369 1.775 14.083 1.00 67.88 72 VAL A C 1
ATOM 614 O O . VAL A 1 72 ? -19.099 1.635 12.890 1.00 67.88 72 VAL A O 1
ATOM 617 N N . GLU A 1 73 ? -18.527 2.359 14.935 1.00 62.06 73 GLU A N 1
ATOM 618 C CA . GLU A 1 73 ? -17.215 2.881 14.551 1.00 62.06 73 GLU A CA 1
ATOM 619 C C . GLU A 1 73 ? -16.292 1.759 14.053 1.00 62.06 73 GLU A C 1
ATOM 621 O O . GLU A 1 73 ? -15.635 1.903 13.020 1.00 62.06 73 GLU A O 1
ATOM 626 N N . GLU A 1 74 ? -16.292 0.605 14.721 1.00 61.44 74 GLU A N 1
ATOM 627 C CA . GLU A 1 74 ? -15.547 -0.575 14.289 1.00 61.44 74 GLU A CA 1
ATOM 628 C C . GLU A 1 74 ? -16.045 -1.095 12.930 1.00 61.44 74 GLU A C 1
ATOM 630 O O . GLU A 1 74 ? -15.240 -1.380 12.036 1.00 61.44 74 GLU A O 1
ATOM 635 N N . GLY A 1 75 ? -17.364 -1.154 12.724 1.00 58.84 75 GLY A N 1
ATOM 636 C CA . GLY A 1 75 ? -17.971 -1.533 11.447 1.00 58.84 75 GLY A CA 1
ATOM 637 C C . GLY A 1 75 ? -17.601 -0.578 10.308 1.00 58.84 75 GLY A C 1
ATOM 638 O O . GLY A 1 75 ? -17.236 -1.021 9.215 1.00 58.84 75 GLY A O 1
ATOM 639 N N . LEU A 1 76 ? -17.618 0.733 10.563 1.00 54.94 76 LEU A N 1
ATOM 640 C CA . LEU A 1 76 ? -17.192 1.751 9.599 1.00 54.94 76 LEU A CA 1
ATOM 641 C C . LEU A 1 76 ? -15.693 1.659 9.297 1.00 54.94 76 LEU A C 1
ATOM 643 O O . LEU A 1 76 ? -15.302 1.734 8.130 1.00 54.94 76 LEU A O 1
ATOM 647 N N . ARG A 1 77 ? -14.853 1.421 10.312 1.00 56.72 77 ARG A N 1
ATOM 648 C CA . ARG A 1 77 ? -13.411 1.192 10.143 1.00 56.72 77 ARG A CA 1
ATOM 649 C C . ARG A 1 77 ? -13.129 -0.039 9.291 1.00 56.72 77 ARG A C 1
ATOM 651 O O . ARG A 1 77 ? -12.311 0.040 8.375 1.00 56.72 77 ARG A O 1
ATOM 658 N N . ARG A 1 78 ? -13.803 -1.163 9.552 1.00 58.78 78 ARG A N 1
ATOM 659 C CA . ARG A 1 78 ? -13.659 -2.401 8.764 1.00 58.78 78 ARG A CA 1
ATOM 660 C C . ARG A 1 78 ? -14.084 -2.178 7.315 1.00 58.78 78 ARG A C 1
ATOM 662 O O . ARG A 1 78 ? -13.283 -2.398 6.409 1.00 58.78 78 ARG A O 1
ATOM 669 N N . ARG A 1 79 ? -15.268 -1.601 7.096 1.00 56.94 79 ARG A N 1
ATOM 670 C CA . ARG A 1 79 ? -15.792 -1.325 5.750 1.00 56.94 79 ARG A CA 1
ATOM 671 C C . ARG A 1 79 ? -14.946 -0.298 4.985 1.00 56.94 79 ARG A C 1
ATOM 673 O O . ARG A 1 79 ? -14.798 -0.403 3.768 1.00 56.94 79 ARG A O 1
ATOM 680 N N . GLY A 1 80 ? -14.370 0.685 5.677 1.00 57.91 80 GLY A N 1
ATOM 681 C CA . GLY A 1 80 ? -13.424 1.649 5.109 1.00 57.91 80 GLY A CA 1
ATOM 682 C C . GLY A 1 80 ? -12.114 0.992 4.669 1.00 57.91 80 GLY A C 1
ATOM 683 O O . GLY A 1 80 ? -11.663 1.210 3.543 1.00 57.91 80 GLY A O 1
ATOM 684 N N . LYS A 1 81 ? -11.546 0.120 5.512 1.00 60.50 81 LYS A N 1
ATOM 685 C CA . LYS A 1 81 ? -10.355 -0.680 5.184 1.00 60.50 81 LYS A CA 1
ATOM 686 C C . LYS A 1 81 ? -10.605 -1.617 4.000 1.00 60.50 81 LYS A C 1
ATOM 688 O O . LYS A 1 81 ? -9.750 -1.720 3.128 1.00 60.50 81 LYS A O 1
ATOM 693 N N . GLU A 1 82 ? -11.777 -2.245 3.920 1.00 61.19 82 GLU A N 1
ATOM 694 C CA . GLU A 1 82 ? -12.154 -3.106 2.790 1.00 61.19 82 GLU A CA 1
ATOM 695 C C . GLU A 1 82 ? -12.318 -2.331 1.481 1.00 61.19 82 GLU A C 1
ATOM 697 O O . GLU A 1 82 ? -11.815 -2.766 0.448 1.00 61.19 82 GLU A O 1
ATOM 702 N N . LYS A 1 83 ? -12.977 -1.165 1.503 1.00 63.19 83 LYS A N 1
ATOM 703 C CA . LYS A 1 83 ? -13.091 -0.308 0.312 1.00 63.19 83 LYS A CA 1
ATOM 704 C C . LYS A 1 83 ? -11.721 0.146 -0.184 1.00 63.19 83 LYS A C 1
ATOM 706 O O . LYS A 1 83 ? -11.488 0.145 -1.389 1.00 63.19 83 LYS A O 1
ATOM 711 N N . ARG A 1 84 ? -10.820 0.511 0.734 1.00 64.31 84 ARG A N 1
ATOM 712 C CA . ARG A 1 84 ? -9.443 0.882 0.398 1.00 64.31 84 ARG A CA 1
ATOM 713 C C . ARG A 1 84 ? -8.686 -0.309 -0.188 1.00 64.31 84 ARG A C 1
ATOM 715 O O . ARG A 1 84 ? -8.096 -0.157 -1.246 1.00 64.31 84 ARG A O 1
ATOM 722 N N . ALA A 1 85 ? -8.778 -1.488 0.425 1.00 66.81 85 ALA A N 1
ATOM 723 C CA . ALA A 1 85 ? -8.158 -2.706 -0.098 1.00 66.81 85 ALA A CA 1
ATOM 724 C C . ALA A 1 85 ? -8.650 -3.038 -1.516 1.00 66.81 85 ALA A C 1
ATOM 726 O O . ALA A 1 85 ? -7.829 -3.250 -2.394 1.00 66.81 85 ALA A O 1
ATOM 727 N N . ARG A 1 86 ? -9.967 -2.975 -1.772 1.00 69.12 86 ARG A N 1
ATOM 728 C CA . ARG A 1 86 ? -10.535 -3.193 -3.117 1.00 69.12 86 ARG A CA 1
ATOM 729 C C . ARG A 1 86 ? -10.040 -2.178 -4.147 1.00 69.12 86 ARG A C 1
ATOM 731 O O . ARG A 1 86 ? -9.787 -2.555 -5.285 1.00 69.12 86 ARG A O 1
ATOM 738 N N . ARG A 1 87 ? -9.901 -0.902 -3.763 1.00 75.12 87 ARG A N 1
ATOM 739 C CA . ARG A 1 87 ? -9.307 0.123 -4.638 1.00 75.12 87 ARG A CA 1
ATOM 740 C C . ARG A 1 87 ? -7.875 -0.247 -5.005 1.00 75.12 87 ARG A C 1
ATOM 742 O O . ARG A 1 87 ? -7.559 -0.264 -6.185 1.00 75.12 87 ARG A O 1
ATOM 749 N N . TRP A 1 88 ? -7.054 -0.614 -4.023 1.00 78.25 88 TRP A N 1
ATOM 750 C CA . TRP A 1 88 ? -5.671 -1.030 -4.267 1.00 78.25 88 TRP A CA 1
ATOM 751 C C . TRP A 1 88 ? -5.562 -2.308 -5.095 1.00 78.25 88 TRP A C 1
ATOM 753 O O . TRP A 1 88 ? -4.689 -2.381 -5.949 1.00 78.25 88 TRP A O 1
ATOM 763 N N . THR A 1 89 ? -6.469 -3.276 -4.920 1.00 76.50 89 THR A N 1
ATOM 764 C CA . THR A 1 89 ? -6.549 -4.447 -5.805 1.00 76.50 89 THR A CA 1
ATOM 765 C C . THR A 1 89 ? -6.768 -4.024 -7.255 1.00 76.50 89 THR A C 1
ATOM 767 O O . THR A 1 89 ? -6.034 -4.475 -8.123 1.00 76.50 89 THR A O 1
ATOM 770 N N . GLY A 1 90 ? -7.704 -3.104 -7.515 1.00 78.25 90 GLY A N 1
ATOM 771 C CA . GLY A 1 90 ? -7.946 -2.594 -8.867 1.00 78.25 90 GLY A CA 1
ATOM 772 C C . GLY A 1 90 ? -6.751 -1.836 -9.456 1.00 78.25 90 GLY A C 1
ATOM 773 O O . GLY A 1 90 ? -6.414 -2.039 -10.619 1.00 78.25 90 GLY A O 1
ATOM 774 N N . VAL A 1 91 ? -6.070 -1.007 -8.655 1.00 83.56 91 VAL A N 1
ATOM 775 C CA . VAL A 1 91 ? -4.838 -0.315 -9.088 1.00 83.56 91 VAL A CA 1
ATOM 776 C C . VAL A 1 91 ? -3.736 -1.333 -9.407 1.00 83.56 91 VAL A C 1
ATOM 778 O O . VAL A 1 91 ? -3.067 -1.218 -10.428 1.00 83.56 91 VAL A O 1
ATOM 781 N N . TRP A 1 92 ? -3.578 -2.369 -8.581 1.00 84.25 92 TRP A N 1
ATOM 782 C CA . TRP A 1 92 ? -2.588 -3.426 -8.793 1.00 84.25 92 TRP A CA 1
ATOM 783 C C . TRP A 1 92 ? -2.882 -4.287 -10.028 1.00 84.25 92 TRP A C 1
ATOM 785 O O . TRP A 1 92 ? -1.974 -4.627 -10.781 1.00 84.25 92 TRP A O 1
ATOM 795 N N . GLU A 1 93 ? -4.148 -4.631 -10.269 1.00 82.25 93 GLU A N 1
ATOM 796 C CA . GLU A 1 93 ? -4.568 -5.331 -11.487 1.00 82.25 93 GLU A CA 1
ATOM 797 C C . GLU A 1 93 ? -4.310 -4.488 -12.740 1.00 82.25 93 GLU A C 1
ATOM 799 O O . GLU A 1 93 ? -3.845 -5.022 -13.747 1.00 82.25 93 GLU A O 1
ATOM 804 N N . GLY A 1 94 ? -4.568 -3.176 -12.672 1.00 82.38 94 GLY A N 1
ATOM 805 C CA . GLY A 1 94 ? -4.233 -2.230 -13.738 1.00 82.38 94 GLY A CA 1
ATOM 806 C C . GLY A 1 94 ? -2.731 -2.191 -14.012 1.00 82.38 94 GLY A C 1
ATOM 807 O O . GLY A 1 94 ? -2.318 -2.356 -15.158 1.00 82.38 94 GLY A O 1
ATOM 808 N N . TYR A 1 95 ? -1.926 -2.088 -12.951 1.00 85.25 95 TYR A N 1
ATOM 809 C CA . TYR A 1 95 ? -0.468 -2.155 -13.020 1.00 85.25 95 TYR A CA 1
ATOM 810 C C . TYR A 1 95 ? 0.006 -3.440 -13.706 1.00 85.25 95 TYR A C 1
ATOM 812 O O . TYR A 1 95 ? 0.744 -3.369 -14.684 1.00 85.25 95 TYR A O 1
ATOM 820 N N . LEU A 1 96 ? -0.447 -4.616 -13.250 1.00 83.00 96 LEU A N 1
ATOM 821 C CA . LEU A 1 96 ? -0.055 -5.901 -13.839 1.00 83.00 96 LEU A CA 1
ATOM 822 C C . LEU A 1 96 ? -0.467 -6.020 -15.307 1.00 83.00 96 LEU A C 1
ATOM 824 O O . LEU A 1 96 ? 0.303 -6.559 -16.101 1.00 83.00 96 LEU A O 1
ATOM 828 N N . ARG A 1 97 ? -1.654 -5.514 -15.661 1.00 84.06 97 ARG A N 1
ATOM 829 C CA . ARG A 1 97 ? -2.157 -5.524 -17.035 1.00 84.06 97 ARG A CA 1
ATOM 830 C C . ARG A 1 97 ? -1.310 -4.653 -17.950 1.00 84.06 97 ARG A C 1
ATOM 832 O O . ARG A 1 97 ? -0.829 -5.167 -18.949 1.00 84.06 97 ARG A O 1
ATOM 839 N N . GLY A 1 98 ? -1.058 -3.393 -17.593 1.00 82.06 98 GLY A N 1
ATOM 840 C CA . GLY A 1 98 ? -0.232 -2.518 -18.433 1.00 82.06 98 GLY A CA 1
ATOM 841 C C . GLY A 1 98 ? 1.202 -3.038 -18.571 1.00 82.06 98 GLY A C 1
ATOM 842 O O . GLY A 1 98 ? 1.841 -2.902 -19.608 1.00 82.06 98 GLY A O 1
ATOM 843 N N . TRP A 1 99 ? 1.681 -3.763 -17.566 1.00 82.75 99 TRP A N 1
ATOM 844 C CA . TRP A 1 99 ? 2.939 -4.493 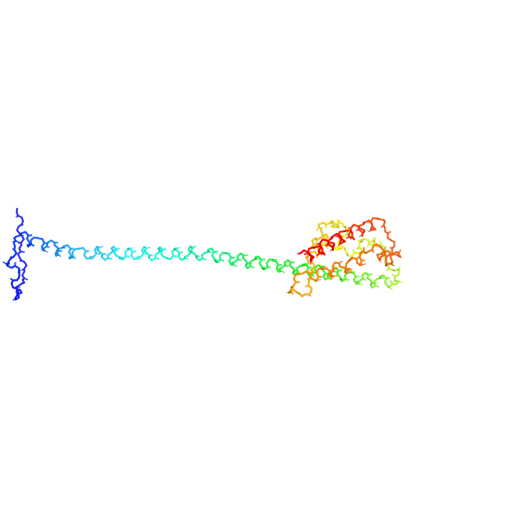-17.619 1.00 82.75 99 TRP A CA 1
ATOM 845 C C . TRP A 1 99 ? 2.946 -5.738 -18.521 1.00 82.75 99 TRP A C 1
ATOM 847 O O . TRP A 1 99 ? 4.016 -6.108 -19.016 1.00 82.75 99 TRP A O 1
ATOM 857 N N . ASP A 1 100 ? 1.809 -6.416 -18.683 1.00 82.19 100 ASP A N 1
ATOM 858 C CA . ASP A 1 100 ? 1.628 -7.512 -19.642 1.00 82.19 100 ASP A CA 1
ATOM 859 C C . ASP A 1 100 ? 1.494 -6.959 -21.065 1.00 82.19 100 ASP A C 1
ATOM 861 O O . ASP A 1 100 ? 2.214 -7.397 -21.960 1.00 82.19 100 ASP A O 1
ATOM 865 N N . ASP A 1 101 ? 0.699 -5.903 -21.241 1.00 80.44 101 ASP A N 1
ATOM 866 C CA . ASP A 1 101 ? 0.558 -5.170 -22.502 1.00 80.44 101 ASP A CA 1
ATOM 867 C C . ASP A 1 101 ? 1.923 -4.664 -22.989 1.00 80.44 101 ASP A C 1
ATOM 869 O O . ASP A 1 101 ? 2.321 -4.923 -24.124 1.00 80.44 101 ASP A O 1
ATOM 873 N N . LEU A 1 102 ? 2.713 -4.052 -22.101 1.00 76.75 102 LEU A N 1
ATOM 874 C CA . LEU A 1 102 ? 4.064 -3.588 -22.412 1.00 76.75 102 LEU A CA 1
ATOM 875 C C . LEU A 1 102 ? 5.020 -4.740 -22.771 1.00 76.75 102 LEU A C 1
ATOM 877 O O . LEU A 1 102 ? 5.908 -4.573 -23.607 1.00 76.75 102 LEU A O 1
ATOM 881 N N . ARG A 1 103 ? 4.853 -5.921 -22.161 1.00 76.88 103 ARG A N 1
ATOM 882 C CA . ARG A 1 103 ? 5.632 -7.121 -22.507 1.00 76.88 103 ARG A CA 1
ATOM 883 C C . ARG A 1 103 ? 5.259 -7.643 -23.896 1.00 76.88 103 ARG A C 1
ATOM 885 O O . ARG A 1 103 ? 6.154 -8.036 -24.641 1.00 76.88 103 ARG A O 1
ATOM 892 N N . ASN A 1 104 ? 3.971 -7.646 -24.226 1.00 76.50 104 ASN A N 1
ATOM 893 C CA . ASN A 1 104 ? 3.455 -8.076 -25.524 1.00 76.50 104 ASN A CA 1
ATOM 894 C C . ASN A 1 104 ? 3.866 -7.097 -26.638 1.00 76.50 104 ASN A C 1
ATOM 896 O O . ASN A 1 104 ? 4.233 -7.531 -27.730 1.00 76.50 104 ASN A O 1
ATOM 900 N N . GLU A 1 105 ? 3.895 -5.792 -26.342 1.00 69.06 105 GLU A N 1
ATOM 901 C CA . GLU A 1 105 ? 4.415 -4.756 -27.243 1.00 69.06 105 GLU A CA 1
ATOM 902 C C . GLU A 1 105 ? 5.926 -4.886 -27.460 1.00 69.06 105 GLU A C 1
ATOM 904 O O . GLU A 1 105 ? 6.373 -4.830 -28.598 1.00 69.06 105 GLU A O 1
ATOM 909 N N . ALA A 1 106 ? 6.724 -5.113 -26.410 1.00 64.44 106 ALA A N 1
ATOM 910 C CA . ALA A 1 106 ? 8.177 -5.276 -26.547 1.00 64.44 106 ALA A CA 1
ATOM 911 C C . ALA A 1 106 ? 8.583 -6.538 -27.339 1.00 64.44 106 ALA A C 1
ATOM 913 O O . ALA A 1 106 ? 9.705 -6.612 -27.836 1.00 64.44 106 ALA A O 1
ATOM 914 N N . GLY A 1 107 ? 7.694 -7.535 -27.441 1.00 60.34 107 GLY A N 1
ATOM 915 C CA . GLY A 1 107 ? 7.887 -8.736 -28.261 1.00 60.34 107 GLY A CA 1
ATOM 916 C C . GLY A 1 107 ? 7.361 -8.623 -29.698 1.00 60.34 107 GLY A C 1
ATOM 917 O O . GLY A 1 107 ? 7.752 -9.428 -30.541 1.00 60.34 107 GLY A O 1
ATOM 918 N N . SER A 1 108 ? 6.491 -7.648 -29.984 1.00 57.91 108 SER A N 1
ATOM 919 C CA . SER A 1 108 ? 6.008 -7.347 -31.335 1.00 57.91 108 SER A CA 1
ATOM 920 C C . SER A 1 108 ? 6.874 -6.252 -31.950 1.00 57.91 108 SER A C 1
ATOM 922 O O . SER A 1 108 ? 6.765 -5.088 -31.575 1.00 57.91 108 SER A O 1
ATOM 924 N N . ASP A 1 109 ? 7.704 -6.609 -32.929 1.00 52.38 109 ASP A N 1
ATOM 925 C CA . ASP A 1 109 ? 8.512 -5.681 -33.738 1.00 52.38 109 ASP A CA 1
ATOM 926 C C . ASP A 1 109 ? 7.642 -4.866 -34.724 1.00 52.38 109 ASP A C 1
ATOM 928 O O . ASP A 1 109 ? 7.900 -4.779 -35.922 1.00 52.38 109 ASP A O 1
ATOM 932 N N . ASP A 1 110 ? 6.530 -4.303 -34.245 1.00 48.25 110 ASP A N 1
ATOM 933 C CA . ASP A 1 110 ? 5.658 -3.451 -35.045 1.00 48.25 110 ASP A CA 1
ATOM 934 C C . ASP A 1 110 ? 6.123 -2.000 -34.872 1.00 48.25 110 ASP A C 1
ATOM 936 O O . ASP A 1 110 ? 5.637 -1.233 -34.035 1.00 48.25 110 ASP A O 1
ATOM 940 N N . GLY A 1 111 ? 7.134 -1.630 -35.665 1.00 51.94 111 GLY A N 1
ATOM 941 C CA . GLY A 1 111 ? 7.779 -0.311 -35.729 1.00 51.94 111 GLY A CA 1
ATOM 942 C C . GLY A 1 111 ? 6.878 0.849 -36.184 1.00 51.94 111 GLY A C 1
ATOM 943 O O . GLY A 1 111 ? 7.322 1.754 -36.890 1.00 51.94 111 GLY A O 1
ATOM 944 N N . LYS A 1 112 ? 5.594 0.851 -35.815 1.00 48.69 112 LYS A N 1
ATOM 945 C CA . LYS A 1 112 ? 4.583 1.816 -36.260 1.00 48.69 112 LYS A CA 1
ATOM 946 C C . LYS A 1 112 ? 3.776 2.377 -35.096 1.00 48.69 112 LYS A C 1
ATOM 948 O O . LYS A 1 112 ? 2.566 2.204 -35.033 1.00 48.69 112 LYS A O 1
ATOM 953 N N . LYS A 1 113 ? 4.420 3.127 -34.201 1.00 46.28 113 LYS A N 1
ATOM 954 C CA . LYS A 1 113 ? 3.787 4.211 -33.421 1.00 46.28 113 LYS A CA 1
ATOM 955 C C . LYS A 1 113 ? 4.886 5.087 -32.821 1.00 46.28 113 LYS A C 1
ATOM 957 O O . LYS A 1 113 ? 5.822 4.576 -32.218 1.00 46.28 113 LYS A O 1
ATOM 962 N N . LYS A 1 114 ? 4.776 6.405 -33.031 1.00 47.31 114 LYS A N 1
ATOM 963 C CA . LYS A 1 114 ? 5.725 7.436 -32.571 1.00 47.31 114 LYS A CA 1
ATOM 964 C C . LYS A 1 114 ? 6.163 7.209 -31.109 1.00 47.31 114 LYS A C 1
ATOM 966 O O . LYS A 1 114 ? 5.334 6.773 -30.306 1.00 47.31 114 LYS A O 1
ATOM 971 N N . PRO A 1 115 ? 7.417 7.541 -30.749 1.00 50.31 115 PRO A N 1
ATOM 972 C CA . PRO A 1 115 ? 7.988 7.206 -29.454 1.00 50.31 115 PRO A CA 1
ATOM 973 C C . PRO A 1 115 ? 7.366 8.102 -28.382 1.00 50.31 115 PRO A C 1
ATOM 975 O O . PRO A 1 115 ? 7.806 9.227 -28.159 1.00 50.31 115 PRO A O 1
ATOM 978 N N . LYS A 1 116 ? 6.320 7.625 -27.701 1.00 56.81 116 LYS A N 1
ATOM 979 C CA . LYS A 1 116 ? 6.138 8.062 -26.315 1.00 56.81 116 LYS A CA 1
ATOM 980 C C . LYS A 1 116 ? 7.402 7.641 -25.575 1.00 56.81 116 LYS A C 1
ATOM 982 O O . LYS A 1 116 ? 7.840 6.502 -25.756 1.00 56.81 116 LYS A O 1
ATOM 987 N N . ALA A 1 117 ? 7.989 8.564 -24.814 1.00 64.25 117 ALA A N 1
ATOM 988 C CA . ALA A 1 117 ? 9.160 8.265 -24.006 1.00 64.25 117 ALA A CA 1
ATOM 989 C C . ALA A 1 117 ? 8.852 7.016 -23.177 1.00 64.25 117 ALA A C 1
ATOM 991 O O . ALA A 1 117 ? 7.734 6.865 -22.681 1.00 64.25 117 ALA A O 1
ATOM 992 N N . LEU A 1 118 ? 9.808 6.099 -23.059 1.00 69.38 118 LEU A N 1
ATOM 993 C CA . LEU A 1 118 ? 9.588 4.809 -22.404 1.00 69.38 118 LEU A CA 1
ATOM 994 C C . LEU A 1 118 ? 8.984 4.970 -20.992 1.00 69.38 118 LEU A C 1
ATOM 996 O O . LEU A 1 118 ? 8.138 4.179 -20.581 1.00 69.38 118 LEU A O 1
ATOM 1000 N N . ARG A 1 119 ? 9.333 6.060 -20.297 1.00 71.31 119 ARG A N 1
ATOM 1001 C CA . ARG A 1 119 ? 8.754 6.470 -19.007 1.00 71.31 119 ARG A CA 1
ATOM 1002 C C . ARG A 1 119 ? 7.234 6.664 -18.992 1.00 71.31 119 ARG A C 1
ATOM 1004 O O . ARG A 1 119 ? 6.638 6.479 -17.940 1.00 71.31 119 ARG A O 1
ATOM 1011 N N . ASP A 1 120 ? 6.623 7.027 -20.119 1.00 73.12 120 ASP A N 1
ATOM 1012 C CA . ASP A 1 120 ? 5.171 7.220 -20.265 1.00 73.12 120 ASP A CA 1
ATOM 1013 C C . ASP A 1 120 ? 4.448 5.921 -20.659 1.00 73.12 120 ASP A C 1
ATOM 1015 O O . ASP A 1 120 ? 3.226 5.903 -20.800 1.00 73.12 120 ASP A O 1
ATOM 1019 N N . ARG A 1 121 ? 5.216 4.857 -20.917 1.00 72.00 121 ARG A N 1
ATOM 1020 C CA . ARG A 1 121 ? 4.745 3.534 -21.344 1.00 72.00 121 ARG A CA 1
ATOM 1021 C C . ARG A 1 121 ? 4.918 2.480 -20.254 1.00 72.00 121 ARG A C 1
ATOM 1023 O O . ARG A 1 121 ? 4.165 1.516 -20.216 1.00 72.00 121 ARG A O 1
ATOM 1030 N N . ILE A 1 122 ? 5.923 2.651 -19.395 1.00 78.19 122 ILE A N 1
ATOM 1031 C CA . ILE A 1 122 ? 6.112 1.835 -18.198 1.00 78.19 122 ILE A CA 1
ATOM 1032 C C . ILE A 1 122 ? 5.051 2.220 -17.169 1.00 78.19 122 ILE A C 1
ATOM 1034 O O . ILE A 1 122 ? 4.963 3.379 -16.775 1.00 78.19 122 ILE A O 1
ATOM 1038 N N . GLU A 1 123 ? 4.304 1.226 -16.694 1.00 84.19 123 GLU A N 1
ATOM 1039 C CA . GLU A 1 123 ? 3.460 1.362 -15.509 1.00 84.19 123 GLU A CA 1
ATOM 1040 C C . GLU A 1 123 ? 4.350 1.377 -14.262 1.00 84.19 123 GLU A C 1
ATOM 1042 O O . GLU A 1 123 ? 5.019 0.390 -13.929 1.00 84.19 123 GLU A O 1
ATOM 1047 N N . TRP A 1 124 ? 4.398 2.511 -13.571 1.00 86.06 124 TRP A N 1
ATOM 1048 C CA . TRP A 1 124 ? 5.208 2.676 -12.365 1.00 86.06 124 TRP A CA 1
ATOM 1049 C C . TRP A 1 124 ? 4.480 2.110 -11.137 1.00 86.06 124 TRP A C 1
ATOM 1051 O O . TRP A 1 124 ? 3.251 2.130 -11.101 1.00 86.06 124 TRP A O 1
ATOM 1061 N N . PRO A 1 125 ? 5.192 1.607 -10.108 1.00 84.75 125 PRO A N 1
ATOM 1062 C CA . PRO A 1 125 ? 4.572 0.980 -8.944 1.00 84.75 125 PRO A CA 1
ATOM 1063 C C . PRO A 1 125 ? 4.091 2.057 -7.963 1.00 84.75 125 PRO A C 1
ATOM 1065 O O . PRO A 1 125 ? 4.580 2.167 -6.844 1.00 84.75 125 PRO A O 1
ATOM 1068 N N . VAL A 1 126 ? 3.174 2.907 -8.419 1.00 85.19 126 VAL A N 1
ATOM 1069 C CA . VAL A 1 126 ? 2.587 4.044 -7.700 1.00 85.19 126 VAL A CA 1
ATOM 1070 C C . VAL A 1 126 ? 1.091 4.102 -7.989 1.00 85.19 126 VAL A C 1
ATOM 1072 O O . VAL A 1 126 ? 0.625 3.536 -8.973 1.00 85.19 126 VAL A O 1
ATOM 1075 N N . GLU A 1 127 ? 0.319 4.794 -7.148 1.00 78.19 127 GLU A N 1
ATOM 1076 C CA . GLU A 1 127 ? -1.148 4.840 -7.280 1.00 78.19 127 GLU A CA 1
ATOM 1077 C C . GLU A 1 127 ? -1.622 5.366 -8.645 1.00 78.19 127 GLU A C 1
ATOM 1079 O O . GLU A 1 127 ? -2.641 4.912 -9.158 1.00 78.19 127 GLU A O 1
ATOM 1084 N N . SER A 1 128 ? -0.874 6.294 -9.247 1.00 77.50 128 SER A N 1
ATOM 1085 C CA . SER A 1 128 ? -1.196 6.875 -10.551 1.00 77.50 128 SER A CA 1
ATOM 1086 C C . SER A 1 128 ? -0.666 6.080 -11.748 1.00 77.50 128 SER A C 1
ATOM 1088 O O . SER A 1 128 ? -1.077 6.364 -12.869 1.00 77.50 128 SER A O 1
ATOM 1090 N N . GLY A 1 129 ? 0.262 5.139 -11.539 1.00 79.06 129 GLY A N 1
ATOM 1091 C CA . GLY A 1 129 ? 1.001 4.462 -12.612 1.00 79.06 129 GLY A CA 1
ATOM 1092 C C . GLY A 1 129 ? 2.010 5.345 -13.364 1.00 79.06 129 GLY A C 1
ATOM 1093 O O . GLY A 1 129 ? 2.674 4.864 -14.278 1.00 79.06 129 GLY A O 1
ATOM 1094 N N . LEU A 1 130 ? 2.173 6.624 -12.993 1.00 81.12 130 LEU A N 1
ATOM 1095 C CA . LEU A 1 130 ? 2.959 7.603 -13.754 1.00 81.12 130 LEU A CA 1
ATOM 1096 C C . LEU A 1 130 ? 4.356 7.848 -13.173 1.00 81.12 130 LEU A C 1
ATOM 1098 O O . LEU A 1 130 ? 4.532 7.947 -11.962 1.00 81.12 130 LEU A O 1
ATOM 1102 N N . TYR A 1 131 ? 5.327 8.110 -14.057 1.00 80.25 131 TYR A N 1
ATOM 1103 C CA . TYR A 1 131 ? 6.702 8.492 -13.694 1.00 80.25 131 TYR A CA 1
ATOM 1104 C C . TYR A 1 131 ? 6.766 9.698 -12.741 1.00 80.25 131 TYR A C 1
ATOM 1106 O O . TYR A 1 131 ? 7.606 9.752 -11.848 1.00 80.25 131 TYR A O 1
ATOM 1114 N N . LYS A 1 132 ? 5.876 10.681 -12.929 1.00 79.81 132 LYS A N 1
ATOM 1115 C CA . LYS A 1 132 ? 5.893 11.946 -12.173 1.00 79.81 132 LYS A CA 1
ATOM 1116 C C . LYS A 1 132 ? 5.621 11.764 -10.681 1.00 79.81 132 LYS A C 1
ATOM 1118 O O . LYS A 1 132 ? 6.085 12.577 -9.890 1.00 79.81 132 LYS A O 1
ATOM 1123 N N . ASP A 1 133 ? 4.911 10.702 -10.317 1.00 82.31 133 ASP A N 1
ATOM 1124 C CA . ASP A 1 133 ? 4.532 10.413 -8.934 1.00 82.31 133 ASP A CA 1
ATOM 1125 C C . ASP A 1 133 ? 5.442 9.350 -8.297 1.00 82.31 133 ASP A C 1
ATOM 1127 O O . ASP A 1 133 ? 5.160 8.845 -7.208 1.00 82.31 133 ASP A O 1
ATOM 1131 N N . VAL A 1 134 ? 6.551 8.999 -8.963 1.00 82.31 134 VAL A N 1
ATOM 1132 C CA . VAL A 1 134 ? 7.546 8.048 -8.459 1.00 82.31 134 VAL A CA 1
ATOM 1133 C C . VAL A 1 134 ? 8.322 8.680 -7.311 1.00 82.31 134 VAL A C 1
ATOM 1135 O O . VAL A 1 134 ? 9.360 9.315 -7.481 1.00 82.31 134 VAL A O 1
ATOM 1138 N N . GLY A 1 135 ? 7.800 8.476 -6.107 1.00 81.50 135 GLY A N 1
ATOM 1139 C CA . GLY A 1 135 ? 8.458 8.787 -4.847 1.00 81.50 135 GLY A CA 1
ATOM 1140 C C . GLY A 1 135 ? 8.660 7.533 -4.006 1.00 81.50 135 GLY A C 1
ATOM 1141 O O . GLY A 1 135 ? 7.892 6.576 -4.105 1.00 81.50 135 GLY A O 1
ATOM 1142 N N . LYS A 1 136 ? 9.666 7.555 -3.122 1.00 83.56 136 LYS A N 1
ATOM 1143 C CA . LYS A 1 136 ? 9.930 6.461 -2.172 1.00 83.56 136 LYS A CA 1
ATOM 1144 C C . LYS A 1 136 ? 8.658 6.056 -1.418 1.00 83.56 136 LYS A C 1
ATOM 1146 O O . LYS A 1 136 ? 8.293 4.889 -1.413 1.00 83.56 136 LYS A O 1
ATOM 1151 N N . GLU A 1 137 ? 7.954 7.026 -0.844 1.00 82.50 137 GLU A N 1
ATOM 1152 C CA . GLU A 1 137 ? 6.741 6.781 -0.054 1.00 82.50 137 GLU A CA 1
ATOM 1153 C C . GLU A 1 137 ? 5.577 6.247 -0.897 1.00 82.50 137 GLU A C 1
ATOM 1155 O O . GLU A 1 137 ? 4.816 5.400 -0.427 1.00 82.50 137 GLU A O 1
ATOM 1160 N N . ALA A 1 138 ? 5.448 6.705 -2.145 1.00 84.69 138 ALA A N 1
ATOM 1161 C CA . ALA A 1 138 ? 4.410 6.246 -3.063 1.00 84.69 138 ALA A CA 1
ATOM 1162 C C . ALA A 1 138 ? 4.620 4.771 -3.432 1.00 84.69 138 ALA A C 1
ATOM 1164 O O . ALA A 1 138 ? 3.682 3.978 -3.344 1.00 84.69 138 ALA A O 1
ATOM 1165 N N . VAL A 1 139 ? 5.864 4.397 -3.747 1.00 84.44 139 VAL A N 1
ATOM 1166 C CA . VAL A 1 139 ? 6.250 3.014 -4.060 1.00 84.44 139 VAL A CA 1
ATOM 1167 C C . VAL A 1 139 ? 6.102 2.109 -2.841 1.00 84.44 139 VAL A C 1
ATOM 1169 O O . VAL A 1 139 ? 5.522 1.026 -2.936 1.00 84.44 139 VAL A O 1
ATOM 1172 N N . GLU A 1 140 ? 6.538 2.566 -1.665 1.00 85.62 140 GLU A N 1
ATOM 1173 C CA . GLU A 1 140 ? 6.340 1.821 -0.420 1.00 85.62 140 GLU A CA 1
ATOM 1174 C C . GLU A 1 140 ? 4.857 1.605 -0.114 1.00 85.62 140 GLU A C 1
ATOM 1176 O O . GLU A 1 140 ? 4.448 0.509 0.274 1.00 85.62 140 GLU A O 1
ATOM 1181 N N . THR A 1 141 ? 4.037 2.638 -0.303 1.00 83.38 141 THR A N 1
ATOM 1182 C CA . THR A 1 141 ? 2.593 2.560 -0.078 1.00 83.38 141 THR A CA 1
ATOM 1183 C C . THR A 1 141 ? 1.946 1.595 -1.062 1.00 83.38 141 THR A C 1
ATOM 1185 O O . THR A 1 141 ? 1.155 0.753 -0.640 1.00 83.38 141 THR A O 1
ATOM 1188 N N . PHE A 1 142 ? 2.299 1.660 -2.343 1.00 85.62 142 PHE A N 1
ATOM 1189 C CA . PHE A 1 142 ? 1.781 0.758 -3.367 1.00 85.62 142 PHE A CA 1
ATOM 1190 C C . PHE A 1 142 ? 2.095 -0.709 -3.039 1.00 85.62 142 PHE A C 1
ATOM 1192 O O . PHE A 1 142 ? 1.183 -1.529 -2.947 1.00 85.62 142 PHE A O 1
ATOM 1199 N N . LEU A 1 143 ? 3.359 -1.025 -2.741 1.00 82.25 143 LEU A N 1
ATOM 1200 C CA . LEU A 1 143 ? 3.799 -2.389 -2.425 1.00 82.25 143 LEU A CA 1
ATOM 1201 C C . LEU A 1 143 ? 3.207 -2.916 -1.110 1.00 82.25 143 LEU A C 1
ATOM 1203 O O . LEU A 1 143 ? 2.860 -4.091 -1.018 1.00 82.25 143 LEU A O 1
ATOM 1207 N N . ARG A 1 144 ? 3.026 -2.060 -0.094 1.00 81.00 144 ARG A N 1
ATOM 1208 C CA . ARG A 1 144 ? 2.353 -2.443 1.165 1.00 81.00 144 ARG A CA 1
ATOM 1209 C C . ARG A 1 144 ? 0.865 -2.734 0.987 1.00 81.00 144 ARG A C 1
ATOM 1211 O O . ARG A 1 144 ? 0.308 -3.494 1.775 1.00 81.00 144 ARG A O 1
ATOM 1218 N N . ASN A 1 145 ? 0.216 -2.106 0.008 1.00 77.38 145 ASN A N 1
ATOM 1219 C CA . ASN A 1 145 ? -1.199 -2.324 -0.290 1.00 77.38 145 ASN A CA 1
ATOM 1220 C C . ASN A 1 145 ? -1.420 -3.322 -1.440 1.00 77.38 145 ASN A C 1
ATOM 1222 O O . ASN A 1 145 ? -2.569 -3.519 -1.844 1.00 77.38 145 ASN A O 1
ATOM 1226 N N . ALA A 1 146 ? -0.357 -3.964 -1.937 1.00 73.19 146 ALA A N 1
ATOM 1227 C CA . ALA A 1 146 ? -0.455 -5.017 -2.935 1.00 73.19 146 ALA A CA 1
ATOM 1228 C C . ALA A 1 146 ? -1.436 -6.111 -2.462 1.00 73.19 146 ALA A C 1
ATOM 1230 O O . ALA A 1 146 ? -1.382 -6.523 -1.295 1.00 73.19 146 ALA A O 1
ATOM 1231 N N . PRO A 1 147 ? -2.354 -6.581 -3.326 1.00 64.44 147 PRO A N 1
ATOM 1232 C CA . PRO A 1 147 ? -3.275 -7.648 -2.983 1.00 64.44 147 PRO A CA 1
ATOM 1233 C C . PRO A 1 147 ? -2.472 -8.912 -2.671 1.00 64.44 147 PRO A C 1
ATOM 1235 O O . PRO A 1 147 ? -1.803 -9.465 -3.536 1.00 64.44 147 PRO A O 1
ATOM 1238 N N . GLN A 1 148 ? -2.542 -9.360 -1.420 1.00 59.50 148 GLN A N 1
ATOM 1239 C CA . GLN A 1 148 ? -2.021 -10.660 -1.010 1.00 59.50 148 GLN A CA 1
ATOM 1240 C C . GLN A 1 148 ? -3.009 -11.732 -1.488 1.00 59.50 148 GLN A C 1
ATOM 1242 O O . GLN A 1 148 ? -4.162 -11.728 -1.029 1.00 59.50 148 GLN A O 1
ATOM 1247 N N . PRO A 1 149 ? -2.627 -12.612 -2.430 1.00 42.50 149 PRO A N 1
ATOM 1248 C CA . PRO A 1 149 ? -3.493 -13.689 -2.879 1.00 42.50 149 PRO A CA 1
ATOM 1249 C C . PRO A 1 149 ? -3.581 -14.762 -1.785 1.00 42.50 149 PRO A C 1
ATOM 1251 O O . PRO A 1 149 ? -2.886 -15.763 -1.839 1.00 42.50 149 PRO A O 1
ATOM 1254 N N . GLY A 1 150 ? -4.454 -14.557 -0.795 1.00 44.69 150 GLY A N 1
ATOM 1255 C CA . GLY A 1 150 ? -4.681 -15.537 0.273 1.00 44.69 150 GLY A CA 1
ATOM 1256 C C . GLY A 1 150 ? -4.618 -14.944 1.671 1.00 44.69 150 GLY A C 1
ATOM 1257 O O . GLY A 1 150 ? -3.790 -15.337 2.479 1.00 44.69 150 GLY A O 1
ATOM 1258 N N . ARG A 1 151 ? -5.515 -14.006 1.989 1.00 49.09 151 ARG A N 1
ATOM 1259 C CA . ARG A 1 151 ? -5.608 -13.362 3.309 1.00 49.09 151 ARG A CA 1
ATOM 1260 C C . ARG A 1 151 ? -5.930 -14.379 4.430 1.00 49.09 151 ARG A C 1
ATOM 1262 O O . ARG A 1 151 ? -7.079 -14.486 4.845 1.00 49.09 151 ARG A O 1
ATOM 1269 N N . ALA A 1 152 ? -4.912 -15.102 4.899 1.00 36.78 152 ALA A N 1
ATOM 1270 C CA . ALA A 1 152 ? -4.853 -15.931 6.104 1.00 36.78 152 ALA A CA 1
ATOM 1271 C C . ALA A 1 152 ? -3.379 -16.314 6.396 1.00 36.78 152 ALA A C 1
ATOM 1273 O O . ALA A 1 152 ? -2.969 -17.442 6.152 1.00 36.78 152 ALA A O 1
ATOM 1274 N N . GLY A 1 153 ? -2.571 -15.372 6.897 1.00 40.03 153 GLY A N 1
ATOM 1275 C CA . GLY A 1 153 ? -1.188 -15.643 7.324 1.00 40.03 153 GLY A CA 1
ATOM 1276 C C . GLY A 1 153 ? -0.222 -14.526 6.942 1.00 40.03 153 GLY A C 1
ATOM 1277 O O . GLY A 1 153 ? 0.294 -14.480 5.830 1.00 40.03 153 GLY A O 1
ATOM 1278 N N . GLU A 1 154 ? -0.009 -13.590 7.861 1.00 48.44 154 GLU A N 1
ATOM 1279 C CA . GLU A 1 154 ? 0.835 -12.410 7.681 1.00 48.44 154 GLU A CA 1
ATOM 1280 C C . GLU A 1 154 ? 2.298 -12.797 7.385 1.00 48.44 154 GLU A C 1
ATOM 1282 O O . GLU A 1 154 ? 2.963 -13.414 8.208 1.00 48.44 154 GLU A O 1
ATOM 1287 N N . GLY A 1 155 ? 2.818 -12.418 6.211 1.00 47.59 155 GLY A N 1
ATOM 1288 C CA . GLY A 1 155 ? 4.268 -12.302 5.973 1.00 47.59 155 GLY A CA 1
ATOM 1289 C C . GLY A 1 155 ? 4.825 -13.054 4.762 1.00 47.59 155 GLY A C 1
ATOM 1290 O O . GLY A 1 155 ? 5.707 -12.526 4.077 1.00 47.59 155 GLY A O 1
ATOM 1291 N N . VAL A 1 156 ? 4.286 -14.231 4.438 1.00 49.84 156 VAL A N 1
ATOM 1292 C CA . VAL A 1 156 ? 4.867 -15.093 3.388 1.00 49.84 156 VAL A CA 1
ATOM 1293 C C . VAL A 1 156 ? 4.556 -14.565 1.977 1.00 49.84 156 VAL A C 1
ATOM 1295 O O . VAL A 1 156 ? 5.430 -14.565 1.108 1.00 49.84 156 VAL A O 1
ATOM 1298 N N . ASP A 1 157 ? 3.370 -13.985 1.772 1.00 68.38 157 ASP A N 1
ATOM 1299 C CA . ASP A 1 157 ? 2.945 -13.491 0.453 1.00 68.38 157 ASP A CA 1
ATOM 1300 C C . ASP A 1 157 ? 3.583 -12.149 0.066 1.00 68.38 157 ASP A C 1
ATOM 1302 O O . ASP A 1 157 ? 3.933 -11.940 -1.096 1.00 68.38 157 ASP A O 1
ATOM 1306 N N . LEU A 1 158 ? 3.806 -11.240 1.026 1.00 72.44 158 LEU A N 1
ATOM 1307 C CA . LEU A 1 158 ? 4.434 -9.942 0.736 1.00 72.44 158 LEU A CA 1
ATOM 1308 C C . LEU A 1 158 ? 5.891 -10.112 0.290 1.00 72.44 158 LEU A C 1
ATOM 1310 O O . LEU A 1 158 ? 6.324 -9.447 -0.650 1.00 72.44 158 LEU A O 1
ATOM 1314 N N . LEU A 1 159 ? 6.647 -11.022 0.916 1.00 76.19 159 LEU A N 1
ATOM 1315 C CA . LEU A 1 159 ? 8.013 -11.316 0.480 1.00 76.19 159 LEU A CA 1
ATOM 1316 C C . LEU A 1 159 ? 8.058 -11.936 -0.917 1.00 76.19 159 LEU A C 1
ATOM 1318 O O . LEU A 1 159 ? 8.981 -11.634 -1.675 1.00 76.19 159 LEU A O 1
ATOM 1322 N N . ALA A 1 160 ? 7.090 -12.787 -1.265 1.00 81.00 160 ALA A N 1
ATOM 1323 C CA . ALA A 1 160 ? 6.999 -13.373 -2.598 1.00 81.00 160 ALA A CA 1
ATOM 1324 C C . ALA A 1 160 ? 6.728 -12.299 -3.664 1.00 81.00 160 ALA A C 1
ATOM 1326 O O . ALA A 1 160 ? 7.424 -12.266 -4.683 1.00 81.00 160 ALA A O 1
ATOM 1327 N N . VAL A 1 161 ? 5.796 -11.375 -3.394 1.00 82.44 161 VAL A N 1
ATOM 1328 C CA . VAL A 1 161 ? 5.509 -10.224 -4.266 1.00 82.44 161 VAL A CA 1
ATOM 1329 C C . VAL A 1 161 ? 6.740 -9.327 -4.405 1.00 82.44 161 VAL A C 1
ATOM 1331 O O . VAL A 1 161 ? 7.176 -9.060 -5.521 1.00 82.44 161 VAL A O 1
ATOM 1334 N N . LEU A 1 162 ? 7.375 -8.935 -3.295 1.00 84.19 162 LEU A N 1
ATOM 1335 C CA . LEU A 1 162 ? 8.589 -8.109 -3.317 1.00 84.19 162 LEU A CA 1
ATOM 1336 C C . LEU A 1 162 ? 9.742 -8.790 -4.067 1.00 84.19 162 LEU A C 1
ATOM 1338 O O . LEU A 1 162 ? 10.483 -8.127 -4.787 1.00 84.19 162 LEU A O 1
ATOM 1342 N N . LYS A 1 163 ? 9.888 -10.114 -3.948 1.00 84.12 163 LYS A N 1
ATOM 1343 C CA . LYS A 1 163 ? 10.895 -10.880 -4.694 1.00 84.12 163 LYS A CA 1
ATOM 1344 C C . LYS A 1 163 ? 10.618 -10.864 -6.200 1.00 84.12 163 LYS A C 1
ATOM 1346 O O . LYS A 1 163 ? 11.558 -10.694 -6.976 1.00 84.12 163 LYS A O 1
ATOM 1351 N N . ALA A 1 164 ? 9.363 -11.044 -6.613 1.00 84.44 164 ALA A N 1
ATOM 1352 C CA . ALA A 1 164 ? 8.974 -10.979 -8.020 1.00 84.44 164 ALA A CA 1
ATOM 1353 C C . ALA A 1 164 ? 9.226 -9.577 -8.598 1.00 84.44 164 ALA A C 1
ATOM 1355 O O . ALA A 1 164 ? 9.872 -9.443 -9.641 1.00 84.44 164 ALA A O 1
ATOM 1356 N N . GLU A 1 165 ? 8.818 -8.540 -7.866 1.00 86.06 165 GLU A N 1
ATOM 1357 C CA . GLU A 1 165 ? 9.024 -7.142 -8.245 1.00 86.06 165 GLU A CA 1
ATOM 1358 C C . GLU A 1 165 ? 10.512 -6.763 -8.280 1.00 86.06 165 GLU A C 1
ATOM 1360 O O . GLU A 1 165 ? 10.957 -6.107 -9.218 1.00 86.06 165 GLU A O 1
ATOM 1365 N N . ARG A 1 166 ? 11.337 -7.262 -7.350 1.00 87.12 166 ARG A N 1
ATOM 1366 C CA . ARG A 1 166 ? 12.797 -7.056 -7.356 1.00 87.12 166 ARG A CA 1
ATOM 1367 C C . ARG A 1 166 ? 13.448 -7.557 -8.642 1.00 87.12 166 ARG A C 1
ATOM 1369 O O . ARG A 1 166 ? 14.312 -6.888 -9.201 1.00 87.12 166 ARG A O 1
ATOM 1376 N N . VAL A 1 167 ? 13.061 -8.748 -9.103 1.00 86.56 167 VAL A N 1
ATOM 1377 C CA . VAL A 1 167 ? 13.584 -9.315 -10.357 1.00 86.56 167 VAL A CA 1
ATOM 1378 C C . VAL A 1 167 ? 13.063 -8.525 -11.558 1.00 86.56 167 VAL A C 1
ATOM 1380 O O . VAL A 1 167 ? 13.812 -8.299 -12.507 1.00 86.56 167 VAL A O 1
ATOM 1383 N N . ARG A 1 168 ? 11.802 -8.080 -11.510 1.00 84.69 168 ARG A N 1
ATOM 1384 C CA . ARG A 1 168 ? 11.167 -7.288 -12.568 1.00 84.69 168 ARG A CA 1
ATOM 1385 C C . ARG A 1 168 ? 11.841 -5.932 -12.771 1.00 84.69 168 ARG A C 1
ATOM 1387 O O . ARG A 1 168 ? 12.136 -5.579 -13.908 1.00 84.69 168 ARG A O 1
ATOM 1394 N N . TRP A 1 169 ? 12.106 -5.216 -11.681 1.00 88.12 169 TRP A N 1
ATOM 1395 C CA . TRP A 1 169 ? 12.687 -3.870 -11.671 1.00 88.12 169 TRP A CA 1
ATOM 1396 C C . TRP A 1 169 ? 14.214 -3.849 -11.651 1.00 88.12 169 TRP A C 1
ATOM 1398 O O . TRP A 1 169 ? 14.813 -2.780 -11.554 1.00 88.12 169 TRP A O 1
ATOM 1408 N N . HIS A 1 170 ? 14.868 -5.006 -11.754 1.00 86.88 170 HIS A N 1
ATOM 1409 C CA . HIS A 1 170 ? 16.321 -5.052 -11.803 1.00 86.88 170 HIS A CA 1
ATOM 1410 C C . HIS A 1 170 ? 16.830 -4.270 -13.032 1.00 86.88 170 HIS A C 1
ATOM 1412 O O . HIS A 1 170 ? 16.385 -4.573 -14.145 1.00 86.88 170 HIS A O 1
ATOM 1418 N N . PRO A 1 171 ? 17.782 -3.324 -12.883 1.00 84.94 171 PRO A N 1
ATOM 1419 C CA . PRO A 1 171 ? 18.257 -2.485 -13.987 1.00 84.94 171 PRO A CA 1
ATOM 1420 C C . PRO A 1 171 ? 18.686 -3.291 -15.219 1.00 84.94 171 PRO A C 1
ATOM 1422 O O . PRO A 1 171 ? 18.284 -2.966 -16.328 1.00 84.94 171 PRO A O 1
ATOM 1425 N N . ASP A 1 172 ? 19.391 -4.411 -15.017 1.00 84.56 172 ASP A N 1
ATOM 1426 C CA . ASP A 1 172 ? 19.772 -5.346 -16.093 1.00 84.56 172 ASP A CA 1
ATOM 1427 C C . ASP A 1 172 ? 18.561 -5.953 -16.832 1.00 84.56 172 ASP A C 1
ATOM 1429 O O . ASP A 1 172 ? 18.569 -6.066 -18.053 1.00 84.56 172 ASP A O 1
ATOM 1433 N N . LYS A 1 173 ? 17.476 -6.304 -16.126 1.00 85.25 173 LYS A N 1
ATOM 1434 C CA . LYS A 1 173 ? 16.274 -6.885 -16.750 1.00 85.25 173 LYS A CA 1
ATOM 1435 C C . LYS A 1 173 ? 15.462 -5.847 -17.505 1.00 85.25 173 LYS A C 1
ATOM 1437 O O . LYS A 1 173 ? 14.959 -6.148 -18.586 1.00 85.25 173 LYS A O 1
ATOM 1442 N N . ILE A 1 174 ? 15.369 -4.636 -16.966 1.00 83.25 174 ILE A N 1
ATOM 1443 C CA . ILE A 1 174 ? 14.760 -3.498 -17.655 1.00 83.25 174 ILE A CA 1
ATOM 1444 C C . ILE A 1 174 ? 15.580 -3.145 -18.899 1.00 83.25 174 ILE A C 1
ATOM 1446 O O . ILE A 1 174 ? 15.012 -2.993 -19.974 1.00 83.25 174 ILE A O 1
ATOM 1450 N N . GLN A 1 175 ? 16.909 -3.124 -18.804 1.00 82.44 175 GLN A N 1
ATOM 1451 C CA . GLN A 1 175 ? 17.789 -2.866 -19.940 1.00 82.44 175 GLN A CA 1
ATOM 1452 C C . GLN A 1 175 ? 17.724 -3.967 -21.006 1.00 82.44 175 GLN A C 1
ATOM 1454 O O . GLN A 1 175 ? 17.682 -3.659 -22.189 1.00 82.44 175 GLN A O 1
ATOM 1459 N N . GLN A 1 176 ? 17.648 -5.244 -20.626 1.00 8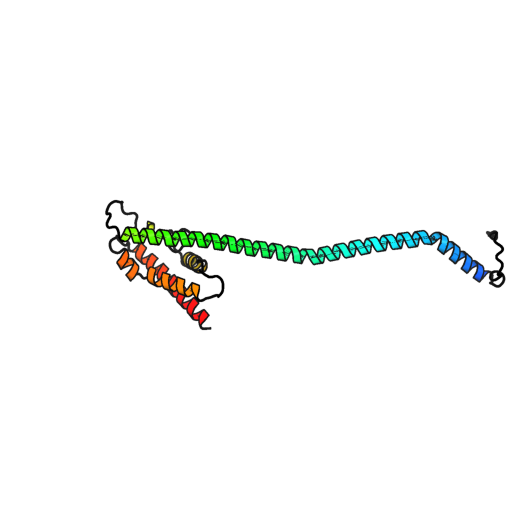2.19 176 GLN A N 1
ATOM 1460 C CA . GLN A 1 176 ? 17.477 -6.345 -21.585 1.00 82.19 176 GLN A CA 1
ATOM 1461 C C . GLN A 1 176 ? 16.137 -6.272 -22.326 1.00 82.19 176 GLN A C 1
ATOM 1463 O O . GLN A 1 176 ? 16.075 -6.581 -23.511 1.00 82.19 176 GLN A O 1
ATOM 1468 N N . ARG A 1 177 ? 15.058 -5.877 -21.638 1.00 76.19 177 ARG A N 1
ATOM 1469 C CA . ARG A 1 177 ? 13.706 -5.826 -22.221 1.00 76.19 177 ARG A CA 1
ATOM 1470 C C . ARG A 1 177 ? 13.435 -4.555 -23.013 1.00 76.19 177 ARG A C 1
ATOM 1472 O O . ARG A 1 177 ? 12.727 -4.603 -24.010 1.00 76.19 177 ARG A O 1
ATOM 1479 N N . PHE A 1 178 ? 13.977 -3.432 -22.557 1.00 73.12 178 PHE A N 1
ATOM 1480 C CA . PHE A 1 178 ? 13.672 -2.107 -23.091 1.00 73.12 178 PHE A CA 1
ATOM 1481 C C . PHE A 1 178 ? 14.885 -1.407 -23.710 1.00 73.12 178 PHE A C 1
ATOM 1483 O O . PHE A 1 178 ? 14.764 -0.284 -24.189 1.00 73.12 178 PHE A O 1
ATOM 1490 N N . GLY A 1 179 ? 16.046 -2.066 -23.763 1.00 67.75 179 GLY A N 1
ATOM 1491 C CA . GLY A 1 179 ? 17.266 -1.540 -24.384 1.00 67.75 179 GLY A CA 1
ATOM 1492 C C . GLY A 1 179 ? 17.102 -1.196 -25.862 1.00 67.75 179 GLY A C 1
ATOM 1493 O O . GLY A 1 179 ? 17.733 -0.257 -26.332 1.00 67.75 179 GLY A O 1
ATOM 1494 N N . GLY A 1 180 ? 16.203 -1.885 -26.574 1.00 66.44 180 GLY A N 1
ATOM 1495 C CA . GLY A 1 180 ? 15.851 -1.566 -27.962 1.00 66.44 180 GLY A CA 1
ATOM 1496 C C . GLY A 1 180 ? 14.879 -0.388 -28.129 1.00 66.44 180 GLY A C 1
ATOM 1497 O O . GLY A 1 180 ? 14.716 0.104 -29.238 1.00 66.44 180 GLY A O 1
ATOM 1498 N N . LEU A 1 181 ? 14.243 0.083 -27.048 1.00 63.53 181 LEU A N 1
ATOM 1499 C CA . LEU A 1 181 ? 13.185 1.107 -27.070 1.00 63.53 181 LEU A CA 1
ATOM 1500 C C . LEU A 1 181 ? 13.686 2.527 -26.747 1.00 63.53 181 LEU A C 1
ATOM 1502 O O . LEU A 1 181 ? 12.879 3.451 -26.687 1.00 63.53 181 LEU A O 1
ATOM 1506 N N . GLY A 1 182 ? 14.998 2.713 -26.562 1.00 63.41 182 GLY A N 1
ATOM 1507 C CA . GLY A 1 182 ? 15.592 4.011 -26.229 1.00 63.41 182 GLY A CA 1
ATOM 1508 C C . GLY A 1 182 ? 15.369 4.384 -24.763 1.00 63.41 182 GLY A C 1
ATOM 1509 O O . GLY A 1 182 ? 14.520 5.207 -24.434 1.00 63.41 182 GLY A O 1
ATOM 1510 N N . LEU A 1 183 ? 16.132 3.755 -23.867 1.00 68.44 183 LEU A N 1
ATOM 1511 C CA . LEU A 1 183 ? 16.133 4.079 -22.440 1.00 68.44 183 LEU A CA 1
ATOM 1512 C C . LEU A 1 183 ? 16.805 5.438 -22.197 1.00 68.44 183 LEU A C 1
ATOM 1514 O O . LEU A 1 183 ? 18.027 5.547 -22.269 1.00 68.44 183 LEU A O 1
ATOM 1518 N N . ASP A 1 184 ? 16.014 6.456 -21.855 1.00 78.69 184 ASP A N 1
ATOM 1519 C CA . ASP A 1 184 ? 16.545 7.725 -21.350 1.00 78.69 184 ASP A CA 1
ATOM 1520 C C . ASP A 1 184 ? 17.276 7.533 -20.008 1.00 78.69 184 ASP A C 1
ATOM 1522 O O . ASP A 1 184 ? 16.861 6.736 -19.157 1.00 78.69 184 ASP A O 1
ATOM 1526 N N . GLU A 1 185 ? 18.324 8.325 -19.766 1.00 80.69 185 GLU A N 1
ATOM 1527 C CA . GLU A 1 185 ? 19.093 8.298 -18.512 1.00 80.69 185 GLU A CA 1
ATOM 1528 C C . GLU A 1 185 ? 18.208 8.595 -17.284 1.00 80.69 185 GLU A C 1
ATOM 1530 O O . GLU A 1 185 ? 18.362 7.977 -16.229 1.00 80.69 185 GLU A O 1
ATOM 1535 N N . GLU A 1 186 ? 17.228 9.494 -17.428 1.00 81.44 186 GLU A N 1
ATOM 1536 C CA . GLU A 1 186 ? 16.239 9.801 -16.385 1.00 81.44 186 GLU A CA 1
ATOM 1537 C C . GLU A 1 186 ? 15.374 8.580 -16.033 1.00 81.44 186 GLU A C 1
ATOM 1539 O O . GLU A 1 186 ? 15.123 8.302 -14.858 1.00 81.44 186 GLU A O 1
ATOM 1544 N N . THR A 1 187 ? 14.972 7.803 -17.043 1.00 82.19 187 THR A N 1
ATOM 1545 C CA . THR A 1 187 ? 14.185 6.576 -16.862 1.00 82.19 187 THR A CA 1
ATOM 1546 C C . THR A 1 187 ? 15.006 5.526 -16.118 1.00 82.19 187 THR A C 1
ATOM 1548 O O . THR A 1 187 ? 14.510 4.920 -15.169 1.00 82.19 187 THR A O 1
ATOM 1551 N N . MET A 1 188 ? 16.285 5.359 -16.472 1.00 83.38 188 MET A N 1
ATOM 1552 C CA . MET A 1 188 ? 17.195 4.446 -15.768 1.00 83.38 188 MET A CA 1
ATOM 1553 C C . MET A 1 188 ? 17.440 4.859 -14.312 1.00 83.38 188 MET A C 1
ATOM 1555 O O . MET A 1 188 ? 17.475 3.998 -13.425 1.00 83.38 188 MET A O 1
ATOM 1559 N N . LYS A 1 189 ? 17.556 6.164 -14.035 1.00 86.81 189 LYS A N 1
ATOM 1560 C CA . LYS A 1 189 ? 17.669 6.686 -12.662 1.00 86.81 189 LYS A CA 1
ATOM 1561 C C . LYS A 1 189 ? 16.426 6.362 -11.839 1.00 86.81 189 LYS A C 1
ATOM 1563 O O . LYS A 1 189 ? 16.560 5.867 -10.721 1.00 86.81 189 LYS A O 1
ATOM 1568 N N . ALA A 1 190 ? 15.231 6.565 -12.389 1.00 85.31 190 ALA A N 1
ATOM 1569 C CA . ALA A 1 190 ? 13.992 6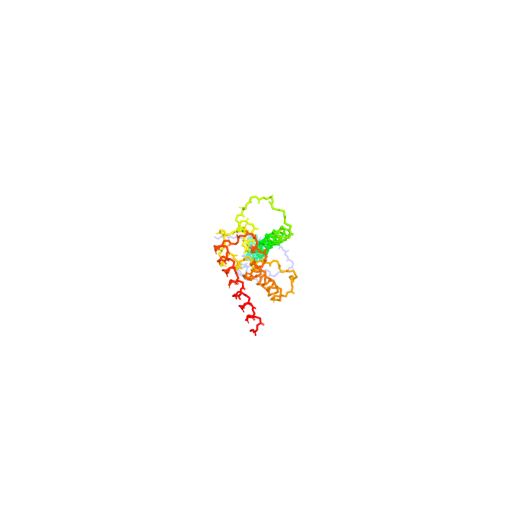.250 -11.682 1.00 85.31 190 ALA A CA 1
ATOM 1570 C C . ALA A 1 190 ? 13.774 4.745 -11.494 1.00 85.31 190 ALA A C 1
ATOM 1572 O O . ALA A 1 190 ? 13.398 4.325 -10.404 1.00 85.31 190 ALA A O 1
ATOM 1573 N N . VAL A 1 191 ? 14.086 3.916 -12.494 1.00 86.31 191 VAL A N 1
ATOM 1574 C CA . VAL A 1 191 ? 14.088 2.447 -12.358 1.00 86.31 191 VAL A CA 1
ATOM 1575 C C . VAL A 1 191 ? 15.013 2.016 -11.220 1.00 86.31 191 VAL A C 1
ATOM 1577 O O . VAL A 1 191 ? 14.624 1.220 -10.368 1.00 86.31 191 VAL A O 1
ATOM 1580 N N . THR A 1 192 ? 16.219 2.584 -11.162 1.00 87.94 192 THR A N 1
ATOM 1581 C CA . THR A 1 192 ? 17.182 2.296 -10.091 1.00 87.94 192 THR A CA 1
ATOM 1582 C C . THR A 1 192 ? 16.662 2.754 -8.729 1.00 87.94 192 THR A C 1
ATOM 1584 O O . THR A 1 192 ? 16.805 2.028 -7.747 1.00 87.94 192 THR A O 1
ATOM 1587 N N . ALA A 1 193 ? 16.018 3.922 -8.654 1.00 88.12 193 ALA A N 1
ATOM 1588 C CA . ALA A 1 193 ? 15.405 4.414 -7.424 1.00 88.12 193 ALA A CA 1
ATOM 1589 C C . ALA A 1 193 ? 14.284 3.480 -6.937 1.00 88.12 193 ALA A C 1
ATOM 1591 O O . ALA A 1 193 ? 14.263 3.107 -5.766 1.00 88.12 193 ALA A O 1
ATOM 1592 N N . VAL A 1 194 ? 13.400 3.037 -7.835 1.00 88.12 194 VAL A N 1
ATOM 1593 C CA . VAL A 1 194 ? 12.346 2.055 -7.534 1.00 88.12 194 VAL A CA 1
ATOM 1594 C C . VAL A 1 194 ? 12.954 0.739 -7.044 1.00 88.12 194 VAL A C 1
ATOM 1596 O O . VAL A 1 194 ? 12.542 0.224 -6.006 1.00 88.12 194 VAL A O 1
ATOM 1599 N N . PHE A 1 195 ? 13.979 0.228 -7.731 1.00 89.50 195 PHE A N 1
ATOM 1600 C CA . PHE A 1 195 ? 14.690 -0.986 -7.329 1.00 89.50 195 PHE A CA 1
ATOM 1601 C C . PHE A 1 195 ? 15.283 -0.870 -5.920 1.00 89.50 195 PHE A C 1
ATOM 1603 O O . PHE A 1 195 ? 15.104 -1.775 -5.110 1.00 89.50 195 PHE A O 1
ATOM 1610 N N . GLN A 1 196 ? 15.935 0.249 -5.593 1.00 90.25 196 GLN A N 1
ATOM 1611 C CA . GLN A 1 196 ? 16.498 0.483 -4.259 1.00 90.25 196 GLN A CA 1
ATOM 1612 C C . GLN A 1 196 ? 15.423 0.518 -3.167 1.00 90.25 196 GLN A C 1
ATOM 1614 O O . GLN A 1 196 ? 15.665 0.055 -2.053 1.00 90.25 196 GLN A O 1
ATOM 1619 N N . VAL A 1 197 ? 14.240 1.061 -3.463 1.00 90.12 197 VAL A N 1
ATOM 1620 C CA . VAL A 1 197 ? 13.111 1.055 -2.524 1.00 90.12 197 VAL A CA 1
ATOM 1621 C C . VAL A 1 197 ? 12.607 -0.369 -2.306 1.00 90.12 197 VAL A C 1
ATOM 1623 O O . VAL A 1 197 ? 12.467 -0.788 -1.158 1.00 90.12 197 VAL A O 1
ATOM 1626 N N . ILE A 1 198 ? 12.416 -1.140 -3.381 1.00 87.69 198 ILE A N 1
ATOM 1627 C CA . ILE A 1 198 ? 11.996 -2.547 -3.302 1.00 87.69 198 ILE A CA 1
ATOM 1628 C C . ILE A 1 198 ? 13.021 -3.385 -2.525 1.00 87.69 198 ILE A C 1
ATOM 1630 O O . ILE A 1 198 ? 12.637 -4.174 -1.664 1.00 87.69 198 ILE A O 1
ATOM 1634 N N . ASP A 1 199 ? 14.316 -3.213 -2.797 1.00 88.06 199 ASP A N 1
ATOM 1635 C CA . ASP A 1 199 ? 15.396 -3.981 -2.164 1.00 88.06 199 ASP A CA 1
ATOM 1636 C C . ASP A 1 199 ? 15.511 -3.680 -0.658 1.00 88.06 199 ASP A C 1
ATOM 1638 O O . ASP A 1 199 ? 15.649 -4.604 0.151 1.00 88.06 199 ASP A O 1
ATOM 1642 N N . ARG A 1 200 ? 15.327 -2.411 -0.258 1.00 88.56 200 ARG A N 1
ATOM 1643 C CA . ARG A 1 200 ? 15.212 -2.018 1.158 1.00 88.56 200 ARG A CA 1
ATOM 1644 C C . ARG A 1 200 ? 13.990 -2.642 1.821 1.00 88.56 200 ARG A C 1
ATOM 1646 O O . ARG A 1 200 ? 14.130 -3.298 2.845 1.00 88.56 200 ARG A O 1
ATOM 1653 N N . MET A 1 201 ? 12.809 -2.516 1.211 1.00 86.06 201 MET A N 1
ATOM 1654 C CA . MET A 1 201 ? 11.582 -3.109 1.754 1.00 86.06 201 MET A CA 1
ATOM 1655 C C . MET A 1 201 ? 11.676 -4.629 1.895 1.00 86.06 201 MET A C 1
ATOM 1657 O O . MET A 1 201 ? 11.168 -5.190 2.863 1.00 86.06 201 MET A O 1
ATOM 1661 N N . TRP A 1 202 ? 12.305 -5.302 0.930 1.00 85.81 202 TRP A N 1
ATOM 1662 C CA . TRP A 1 202 ? 12.518 -6.744 0.975 1.00 85.81 202 TRP A CA 1
ATOM 1663 C C . TRP A 1 202 ? 13.471 -7.140 2.106 1.00 85.81 202 TRP A C 1
ATOM 1665 O O . TRP A 1 202 ? 13.197 -8.106 2.817 1.00 85.81 202 TRP A O 1
ATOM 1675 N N . SER A 1 203 ? 14.549 -6.378 2.305 1.00 85.62 203 SER A N 1
ATOM 1676 C CA . SER A 1 203 ? 15.492 -6.589 3.408 1.00 85.62 203 SER A CA 1
ATOM 1677 C C . SER A 1 203 ? 14.808 -6.407 4.767 1.00 85.62 203 SER A C 1
ATOM 1679 O O . SER A 1 203 ? 14.863 -7.318 5.593 1.00 85.62 203 SER A O 1
ATOM 1681 N N . ASP A 1 204 ? 14.060 -5.316 4.948 1.00 85.75 204 ASP A N 1
ATOM 1682 C CA . ASP A 1 204 ? 13.307 -5.025 6.177 1.00 85.75 204 ASP A CA 1
ATOM 1683 C C . ASP A 1 204 ? 12.241 -6.094 6.470 1.00 85.75 204 ASP A C 1
ATOM 1685 O O . ASP A 1 204 ? 12.056 -6.526 7.608 1.00 85.75 204 ASP A O 1
ATOM 1689 N N . ALA A 1 205 ? 11.509 -6.540 5.443 1.00 81.38 205 ALA A N 1
ATOM 1690 C CA . ALA A 1 205 ? 10.474 -7.563 5.590 1.00 81.38 205 ALA A CA 1
ATOM 1691 C C . ALA A 1 205 ? 11.057 -8.955 5.890 1.00 81.38 205 ALA A C 1
ATOM 1693 O O . ALA A 1 205 ? 10.379 -9.784 6.499 1.00 81.38 205 ALA A O 1
ATOM 1694 N N . ARG A 1 206 ? 12.298 -9.218 5.462 1.00 79.56 206 ARG A N 1
ATOM 1695 C CA . ARG A 1 206 ? 13.024 -10.459 5.748 1.00 79.56 206 ARG A CA 1
ATOM 1696 C C . ARG A 1 206 ? 13.645 -10.447 7.142 1.00 79.56 206 ARG A C 1
ATOM 1698 O O . ARG A 1 206 ? 13.674 -11.494 7.779 1.00 79.56 206 ARG A O 1
ATOM 1705 N N . GLU A 1 207 ? 14.117 -9.295 7.610 1.00 80.19 207 GLU A N 1
ATOM 1706 C CA . GLU A 1 207 ? 14.595 -9.109 8.984 1.00 80.19 207 GLU A CA 1
ATOM 1707 C C . GLU A 1 207 ? 13.454 -9.322 9.987 1.00 80.19 207 GLU A C 1
ATOM 1709 O O . GLU A 1 207 ? 13.566 -10.165 10.869 1.00 80.19 207 GLU A O 1
ATOM 1714 N N . LYS A 1 208 ? 12.293 -8.698 9.754 1.00 74.69 208 LYS A N 1
ATOM 1715 C CA . LYS A 1 208 ? 11.093 -8.855 10.597 1.00 74.69 208 LYS A CA 1
ATOM 1716 C C . LYS A 1 208 ? 10.486 -10.258 10.640 1.00 74.69 208 LYS A C 1
ATOM 1718 O O . LYS A 1 208 ? 9.649 -10.511 11.490 1.00 74.69 208 LYS A O 1
ATOM 1723 N N . GLN A 1 209 ? 10.821 -11.131 9.690 1.00 66.75 209 GLN A N 1
ATOM 1724 C CA . GLN A 1 209 ? 10.391 -12.536 9.707 1.00 66.75 209 GLN A CA 1
ATOM 1725 C C . GLN A 1 209 ? 11.372 -13.454 10.437 1.00 66.75 209 GLN A C 1
ATOM 1727 O O . GLN A 1 209 ? 11.094 -14.642 10.592 1.00 66.75 209 GLN A O 1
ATOM 1732 N N . ARG A 1 210 ? 12.546 -12.933 10.796 1.00 59.50 210 ARG A N 1
ATOM 1733 C CA . ARG A 1 210 ? 13.621 -13.680 11.441 1.00 59.50 210 ARG A CA 1
ATOM 1734 C C . ARG A 1 210 ? 13.737 -13.365 12.939 1.00 59.50 210 ARG A C 1
ATOM 1736 O O . ARG A 1 210 ? 14.295 -14.200 13.647 1.00 59.50 210 ARG A O 1
ATOM 1743 N N . ASP A 1 211 ? 13.233 -12.209 13.370 1.00 52.91 211 ASP A N 1
ATOM 1744 C CA . ASP A 1 211 ? 12.940 -11.841 14.769 1.00 52.91 211 ASP A CA 1
ATOM 1745 C C . ASP A 1 211 ? 11.581 -12.407 15.218 1.00 52.91 211 ASP A C 1
ATOM 1747 O O . ASP A 1 211 ? 11.494 -12.892 16.370 1.00 52.91 211 ASP A O 1
#

pLDDT: mean 71.6, std 13.8, range [36.78, 90.25]

Radius of gyration: 43.54 Å; chains: 1; bounding box: 92×39×115 Å

Organism: NCBI:txid136370

InterPro domains:
  IPR038753 NF-kappa-B inhibitor-like protein 1 [PTHR15263] (17-204)